Protein AF-A0A9D7NBW9-F1 (afdb_monomer)

Secondary structure (DSSP, 8-state):
-----EEEEEE-TTS-EEEEETTEEEEEPTTS-EEEE-GGGT-S-S-EEEEEE-TTS-EEEEETTEEEEE-TTS-EEEE-GGGT-S-S-EEEEEEEE-TTT--EEEEETTEEEEE-GGG-----PPPPEEEEEEEEEEE-SS-EEEEEPTTTTT-SEEEEE--TT-EEEEEEEES--SSGGG--EEEEEETT-SS-EEEET--EEEEESPPSEEEEEEEEEE-TT--EEEEEEEEEEEEEPPGGGSHHHHHHHHHHHHHHHHHHHHHHHHHHHHHHHHHHHHHHHHHHHHH-----------

Radius of gyration: 41.99 Å; Cα contacts (8 Å, |Δi|>4): 577; chains: 1; bounding box: 79×51×154 Å

Sequence (302 aa):
MSDNVIHGLFEDHKAQLWISTAMGICRFNPDGTFTQIRARDGLSNDYVYGMLEDQKGNFWMSTNKGITRWDMKKKFRLYDLFDGLQSNEFNDGSYYHSLRTGELFFGGINGLTVFHPDSIRDNPLRPNIIISRLLYYAEGKNSSQLVEAKGIGEKKSIALNHQQKTLVQVEFAALSFSKPNKNQYAYKLEGLQKQWIALGSNREVSFAQLPIGRYTLRIKGSNGDQVWNEKGTSLQIIIKPPWWWTNLAKLLYLIGALSALAFLYNYDQRRRKIRADVQRLQELDAFKTRFLPISPMNFVHH

Structure (mmCIF, N/CA/C/O backbone):
data_AF-A0A9D7NBW9-F1
#
_entry.id   AF-A0A9D7NBW9-F1
#
loop_
_atom_site.group_PDB
_atom_site.id
_atom_site.type_symbol
_atom_site.label_atom_id
_atom_site.label_alt_id
_atom_site.label_comp_id
_atom_site.label_asym_id
_atom_site.label_entity_id
_atom_site.label_seq_id
_atom_site.pdbx_PDB_ins_code
_atom_site.Cartn_x
_atom_site.Cartn_y
_atom_site.Cartn_z
_atom_site.occupancy
_atom_site.B_iso_or_equiv
_atom_site.auth_seq_id
_atom_site.auth_comp_id
_atom_site.auth_asym_id
_atom_site.auth_atom_id
_atom_site.pdbx_PDB_model_num
ATOM 1 N N . MET A 1 1 ? 12.871 23.491 -23.851 1.00 48.69 1 MET A N 1
ATOM 2 C CA . MET A 1 1 ? 13.571 22.481 -23.028 1.00 48.69 1 MET A CA 1
ATOM 3 C C . MET A 1 1 ? 14.041 23.169 -21.762 1.00 48.69 1 MET A C 1
ATOM 5 O O . MET A 1 1 ? 14.567 24.265 -21.877 1.00 48.69 1 MET A O 1
ATOM 9 N N . SER A 1 2 ? 13.762 22.616 -20.580 1.00 55.12 2 SER A N 1
ATOM 10 C CA . SER A 1 2 ? 14.179 23.224 -19.301 1.00 55.12 2 SER A CA 1
ATOM 11 C C . SER A 1 2 ? 15.424 22.574 -18.694 1.00 55.12 2 SER A C 1
ATOM 13 O O . SER A 1 2 ? 15.834 22.977 -17.615 1.00 55.12 2 SER A O 1
ATOM 15 N N . ASP A 1 3 ? 15.989 21.567 -19.357 1.00 61.47 3 ASP A N 1
ATOM 16 C CA . ASP A 1 3 ? 17.188 20.852 -18.931 1.00 61.47 3 ASP A CA 1
ATOM 17 C C . ASP A 1 3 ? 18.168 20.789 -20.105 1.00 61.47 3 ASP A C 1
ATOM 19 O O . ASP A 1 3 ? 17.743 20.612 -21.250 1.00 61.47 3 ASP A O 1
ATOM 23 N N . ASN A 1 4 ? 19.451 20.974 -19.808 1.00 69.94 4 ASN A N 1
ATOM 24 C CA . ASN A 1 4 ? 20.532 21.043 -20.789 1.00 69.94 4 ASN A CA 1
ATOM 25 C C . ASN A 1 4 ? 21.344 19.740 -20.847 1.00 69.94 4 ASN A C 1
ATOM 27 O O . ASN A 1 4 ? 22.296 19.660 -21.622 1.00 69.94 4 ASN A O 1
ATOM 31 N N . VAL A 1 5 ? 20.989 18.734 -20.037 1.00 78.06 5 VAL A N 1
ATOM 32 C CA . VAL A 1 5 ? 21.651 17.426 -20.027 1.00 78.06 5 VAL A CA 1
ATOM 33 C C . VAL A 1 5 ? 20.759 16.383 -20.699 1.00 78.06 5 VAL A C 1
ATOM 35 O O . VAL A 1 5 ? 19.625 16.133 -20.287 1.00 78.06 5 VAL A O 1
ATOM 38 N N . ILE A 1 6 ? 21.287 15.784 -21.766 1.00 82.31 6 ILE A N 1
ATOM 39 C CA . ILE A 1 6 ? 20.661 14.683 -22.501 1.00 82.31 6 ILE A CA 1
ATOM 40 C C . ILE A 1 6 ? 21.393 13.401 -22.109 1.00 82.31 6 ILE A C 1
ATOM 42 O O . ILE A 1 6 ? 22.601 13.299 -22.309 1.00 82.31 6 ILE A O 1
ATOM 46 N N . HIS A 1 7 ? 20.658 12.431 -21.569 1.00 82.81 7 HIS A N 1
ATOM 47 C CA . HIS A 1 7 ? 21.202 11.137 -21.134 1.00 82.81 7 HIS A CA 1
ATOM 48 C C . HIS A 1 7 ? 21.119 10.072 -22.229 1.00 82.81 7 HIS A C 1
ATOM 50 O O . HIS A 1 7 ? 21.891 9.115 -22.252 1.00 82.81 7 HIS A O 1
ATOM 56 N N . GLY A 1 8 ? 20.181 10.236 -23.159 1.00 84.31 8 GLY A N 1
ATOM 57 C CA . GLY A 1 8 ? 19.932 9.258 -24.201 1.00 84.31 8 GLY A CA 1
ATOM 58 C C . GLY A 1 8 ? 19.033 9.793 -25.301 1.00 84.31 8 GLY A C 1
ATOM 59 O O . GLY A 1 8 ? 18.195 10.675 -25.095 1.00 84.31 8 GLY A O 1
ATOM 60 N N . LEU A 1 9 ? 19.233 9.228 -26.485 1.00 90.38 9 LEU A N 1
ATOM 61 C CA . LEU A 1 9 ? 18.400 9.417 -27.661 1.00 90.38 9 LEU A CA 1
ATOM 62 C C . LEU A 1 9 ? 17.915 8.042 -28.100 1.00 90.38 9 LEU A C 1
ATOM 64 O O . LEU A 1 9 ? 18.700 7.097 -28.173 1.00 90.38 9 LEU A O 1
ATOM 68 N N . PHE A 1 10 ? 16.625 7.940 -28.375 1.00 91.12 10 PHE A N 1
ATOM 69 C CA . PHE A 1 10 ? 15.985 6.698 -28.766 1.00 91.12 10 PHE A CA 1
ATOM 70 C C . PHE A 1 10 ? 14.976 6.978 -29.879 1.00 91.12 10 PHE A C 1
ATOM 72 O O . PHE A 1 10 ? 14.160 7.888 -29.760 1.00 91.12 10 PHE A O 1
ATOM 79 N N . GLU A 1 11 ? 15.029 6.209 -30.961 1.00 91.19 11 GLU A N 1
ATOM 80 C CA . GLU A 1 11 ? 14.037 6.253 -32.035 1.00 91.19 11 GLU A CA 1
ATOM 81 C C . GLU A 1 11 ? 13.136 5.024 -31.916 1.00 91.19 11 GLU A C 1
ATOM 83 O O . GLU A 1 11 ? 13.629 3.896 -31.856 1.00 91.19 11 GLU A O 1
ATOM 88 N N . ASP A 1 12 ? 11.823 5.244 -31.841 1.00 90.75 12 ASP A N 1
ATOM 89 C CA . ASP A 1 12 ? 10.852 4.150 -31.783 1.00 90.75 12 ASP A CA 1
ATOM 90 C C . ASP A 1 12 ? 10.541 3.568 -33.174 1.00 90.75 12 ASP A C 1
ATOM 92 O O . ASP A 1 12 ? 10.886 4.135 -34.213 1.00 90.75 12 ASP A O 1
ATOM 96 N N . HIS A 1 13 ? 9.830 2.439 -33.225 1.00 89.81 13 HIS A N 1
ATOM 97 C CA . HIS A 1 13 ? 9.425 1.802 -34.487 1.00 89.81 13 HIS A CA 1
ATOM 98 C C . HIS A 1 13 ? 8.513 2.666 -35.381 1.00 89.81 13 HIS A C 1
ATOM 100 O O . HIS A 1 13 ? 8.244 2.292 -36.524 1.00 89.81 13 HIS A O 1
ATOM 106 N N . LYS A 1 14 ? 7.994 3.792 -34.876 1.00 89.12 14 LYS A N 1
ATOM 107 C CA . LYS A 1 14 ? 7.183 4.763 -35.625 1.00 89.12 14 LYS A CA 1
ATOM 108 C C . LYS A 1 14 ? 8.014 5.959 -36.09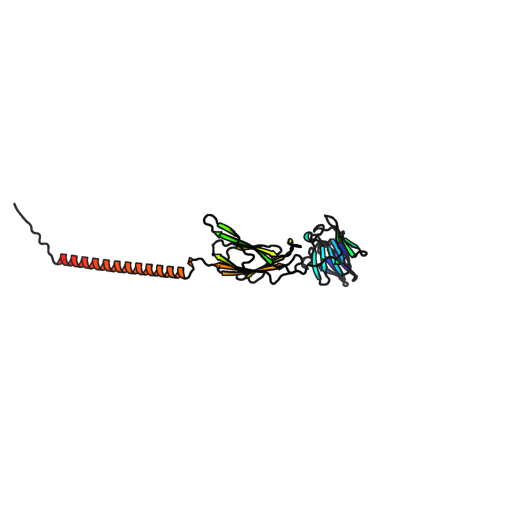5 1.00 89.12 14 LYS A C 1
ATOM 110 O O . LYS A 1 14 ? 7.423 6.954 -36.520 1.00 89.12 14 LYS A O 1
ATOM 115 N N . ALA A 1 15 ? 9.343 5.865 -36.021 1.00 89.94 15 ALA A N 1
ATOM 116 C CA . ALA A 1 15 ? 10.282 6.935 -36.341 1.00 89.94 15 ALA A CA 1
ATOM 117 C C . ALA A 1 15 ? 10.049 8.211 -35.508 1.00 89.94 15 ALA A C 1
ATOM 119 O O . ALA A 1 15 ? 10.272 9.331 -35.973 1.00 89.94 15 ALA A O 1
ATOM 120 N N . GLN A 1 16 ? 9.548 8.067 -34.273 1.00 90.94 16 GLN A N 1
ATOM 121 C CA . GLN A 1 16 ? 9.464 9.177 -33.326 1.00 90.94 16 GLN A CA 1
ATOM 122 C C . GLN A 1 16 ? 10.739 9.223 -32.495 1.00 90.94 16 GLN A C 1
ATOM 124 O O . GLN A 1 16 ? 11.175 8.217 -31.932 1.00 90.94 16 GLN A O 1
ATOM 129 N N . LEU A 1 17 ? 11.309 10.421 -32.380 1.00 92.44 17 LEU A N 1
ATOM 130 C CA . LEU A 1 17 ? 12.496 10.646 -31.572 1.00 92.44 17 LEU A CA 1
ATOM 131 C C . LEU A 1 17 ? 12.107 10.937 -30.119 1.00 92.44 17 LEU A C 1
ATOM 133 O O . LEU A 1 17 ? 11.349 11.865 -29.819 1.00 92.44 17 LEU A O 1
ATOM 137 N N . TRP A 1 18 ? 12.686 10.156 -29.219 1.00 92.81 18 TRP A N 1
ATOM 138 C CA . TRP A 1 18 ? 12.578 10.272 -27.777 1.00 92.81 18 TRP A CA 1
ATOM 139 C C . TRP A 1 18 ? 13.925 10.672 -27.188 1.00 92.81 18 TRP A C 1
ATOM 141 O O . TRP A 1 18 ? 14.980 10.174 -27.579 1.00 92.81 18 TRP A O 1
ATOM 151 N N . ILE A 1 19 ? 13.879 11.588 -26.229 1.00 91.56 19 ILE A N 1
ATOM 152 C CA . ILE A 1 19 ? 15.052 12.154 -25.569 1.00 91.56 19 ILE A CA 1
ATOM 153 C C . ILE A 1 19 ? 14.883 11.941 -24.072 1.00 91.56 19 ILE A C 1
ATOM 155 O O . ILE A 1 19 ? 13.909 12.430 -23.493 1.00 91.56 19 ILE A O 1
ATOM 159 N N . SER A 1 20 ? 15.811 11.227 -23.440 1.00 89.19 20 SER A N 1
ATOM 160 C CA . SER A 1 20 ? 15.851 11.098 -21.983 1.00 89.19 20 SER A CA 1
ATOM 161 C C . SER A 1 20 ? 16.689 12.219 -21.363 1.00 89.19 20 SER A C 1
ATOM 163 O O . SER A 1 20 ? 17.766 12.569 -21.850 1.00 89.19 20 SER A O 1
ATOM 165 N N . THR A 1 21 ? 16.160 12.823 -20.300 1.00 86.12 21 THR A N 1
ATOM 166 C CA . THR A 1 21 ? 16.724 13.993 -19.603 1.00 86.12 21 THR A CA 1
ATOM 167 C C . THR A 1 21 ? 16.711 13.752 -18.088 1.00 86.12 21 THR A C 1
ATOM 169 O O . THR A 1 21 ? 16.072 12.803 -17.626 1.00 86.12 21 THR A O 1
ATOM 172 N N . ALA A 1 22 ? 17.358 14.613 -17.293 1.00 85.12 22 ALA A N 1
ATOM 173 C CA . ALA A 1 22 ? 17.239 14.542 -15.831 1.00 85.12 22 ALA A CA 1
ATOM 174 C C . ALA A 1 22 ? 15.856 15.022 -15.337 1.00 85.12 22 ALA A C 1
ATOM 176 O O . ALA A 1 22 ? 15.507 14.850 -14.168 1.00 85.12 22 ALA A O 1
ATOM 177 N N . MET A 1 23 ? 15.052 15.611 -16.232 1.00 87.62 23 MET A N 1
ATOM 178 C CA . MET A 1 23 ? 13.696 16.109 -15.987 1.00 87.62 23 MET A CA 1
ATOM 179 C C . MET A 1 23 ? 12.618 15.339 -16.773 1.00 87.62 23 MET A C 1
ATOM 181 O O . MET A 1 23 ? 11.631 15.927 -17.223 1.00 87.62 23 MET A O 1
ATOM 185 N N . GLY A 1 24 ? 12.794 14.038 -16.964 1.00 88.81 24 GLY A N 1
ATOM 186 C CA . GLY A 1 24 ? 11.847 13.132 -17.608 1.00 88.81 24 GLY A CA 1
ATOM 187 C C . GLY A 1 24 ? 12.237 12.786 -19.040 1.00 88.81 24 GLY A C 1
ATOM 188 O O . GLY A 1 24 ? 13.400 12.887 -19.435 1.00 88.81 24 GLY A O 1
ATOM 189 N N . ILE A 1 25 ? 11.245 12.400 -19.838 1.00 91.62 25 ILE A N 1
ATOM 190 C CA . ILE A 1 25 ? 11.422 12.133 -21.270 1.00 91.62 25 ILE A CA 1
ATOM 191 C C . ILE A 1 25 ? 10.723 13.201 -22.106 1.00 91.62 25 ILE A C 1
ATOM 193 O O . ILE A 1 25 ? 9.655 13.703 -21.747 1.00 91.62 25 ILE A O 1
ATOM 197 N N . CYS A 1 26 ? 11.321 13.534 -23.240 1.00 91.94 26 CYS A N 1
ATOM 198 C CA . CYS A 1 26 ? 10.767 14.439 -24.231 1.00 91.94 26 CYS A CA 1
ATOM 199 C C . CYS A 1 26 ? 10.564 13.680 -25.538 1.00 91.94 26 CYS A C 1
ATOM 201 O O . CYS A 1 26 ? 11.510 13.114 -26.078 1.00 91.94 26 CYS A O 1
ATOM 203 N N . ARG A 1 27 ? 9.346 13.714 -26.076 1.00 92.00 27 ARG A N 1
ATOM 204 C CA . ARG A 1 27 ? 9.081 13.303 -27.455 1.00 92.00 27 ARG A CA 1
ATOM 205 C C . ARG A 1 27 ? 9.243 14.503 -28.372 1.00 92.00 27 ARG A C 1
ATOM 207 O O . ARG A 1 27 ? 8.610 15.532 -28.123 1.00 92.00 27 ARG A O 1
ATOM 214 N N . PHE A 1 28 ? 10.032 14.368 -29.426 1.00 91.75 28 PHE A N 1
ATOM 215 C CA . PHE A 1 28 ? 10.095 15.350 -30.499 1.00 91.75 28 PHE A CA 1
ATOM 216 C C . PHE A 1 28 ? 8.894 15.183 -31.433 1.00 91.75 28 PHE A C 1
ATOM 218 O O . PHE A 1 28 ? 8.592 14.080 -31.894 1.00 91.75 28 PHE A O 1
ATOM 225 N N . ASN A 1 29 ? 8.178 16.273 -31.681 1.00 89.00 29 ASN A N 1
ATOM 226 C CA . ASN A 1 29 ? 7.024 16.294 -32.566 1.00 89.00 29 ASN A CA 1
ATOM 227 C C . ASN A 1 29 ? 7.434 16.795 -33.964 1.00 89.00 29 ASN A C 1
ATOM 229 O O . ASN A 1 29 ? 8.363 17.596 -34.080 1.00 89.00 29 ASN A O 1
ATOM 233 N N . PRO A 1 30 ? 6.720 16.395 -35.034 1.00 87.62 30 PRO A N 1
ATOM 234 C CA . PRO A 1 30 ? 7.038 16.824 -36.401 1.00 87.62 30 PRO A CA 1
ATOM 235 C C . PRO A 1 30 ? 6.976 18.341 -36.633 1.00 87.62 30 PRO A C 1
ATOM 237 O O . PRO A 1 30 ? 7.587 18.843 -37.569 1.00 87.62 30 PRO A O 1
ATOM 240 N N . ASP A 1 31 ? 6.245 19.073 -35.789 1.00 91.19 31 ASP A N 1
ATOM 241 C CA . ASP A 1 31 ? 6.134 20.537 -35.817 1.00 91.19 31 ASP A CA 1
ATOM 242 C C . ASP A 1 31 ? 7.332 21.255 -35.161 1.00 91.19 31 ASP A C 1
ATOM 244 O O . ASP A 1 31 ? 7.324 22.476 -35.020 1.00 91.19 31 ASP A O 1
ATOM 248 N N . GLY A 1 32 ? 8.358 20.507 -34.743 1.00 88.44 32 GLY A N 1
ATOM 249 C CA . GLY A 1 32 ? 9.541 21.034 -34.067 1.00 88.44 32 GLY A CA 1
ATOM 250 C C . GLY A 1 32 ? 9.359 21.250 -32.562 1.00 88.44 32 GLY A C 1
ATOM 251 O O . GLY A 1 32 ? 10.286 21.718 -31.897 1.00 88.44 32 GLY A O 1
ATOM 252 N N . THR A 1 33 ? 8.190 20.926 -31.999 1.00 91.19 33 THR A N 1
ATOM 253 C CA . THR A 1 33 ? 7.927 21.058 -30.561 1.00 91.19 33 THR A CA 1
ATOM 254 C C . THR A 1 33 ? 8.329 19.804 -29.783 1.00 91.19 33 THR A C 1
ATOM 256 O O . THR A 1 33 ? 8.588 18.741 -30.346 1.00 91.19 33 THR A O 1
ATOM 259 N N . PHE A 1 34 ? 8.358 19.915 -28.453 1.00 90.50 34 PHE A N 1
ATOM 260 C CA . PHE A 1 34 ? 8.621 18.788 -27.561 1.00 90.50 34 PHE A CA 1
ATOM 261 C C . PHE A 1 34 ? 7.446 18.560 -26.616 1.00 90.50 34 PHE A C 1
ATOM 263 O O . PHE A 1 34 ? 6.977 19.489 -25.956 1.00 90.50 34 PHE A O 1
ATOM 270 N N . THR A 1 35 ? 7.011 17.309 -26.492 1.00 90.75 35 THR A N 1
ATOM 271 C CA . THR A 1 35 ? 6.063 16.888 -25.455 1.00 90.75 35 THR A CA 1
ATOM 272 C C . THR A 1 35 ? 6.828 16.227 -24.319 1.00 90.75 35 THR A C 1
ATOM 274 O O . THR A 1 35 ? 7.446 15.184 -24.515 1.00 90.75 35 THR A O 1
ATOM 277 N N . GLN A 1 36 ? 6.782 16.832 -23.133 1.00 90.56 36 GLN A N 1
ATOM 278 C CA . GLN A 1 36 ? 7.499 16.345 -21.958 1.00 90.56 36 GLN A CA 1
ATOM 279 C C . GLN A 1 36 ? 6.603 15.477 -21.072 1.00 90.56 36 GLN A C 1
ATOM 281 O O . GLN A 1 36 ? 5.453 15.832 -20.818 1.00 90.56 36 GLN A O 1
ATOM 286 N N . ILE A 1 37 ? 7.159 14.376 -20.576 1.00 90.44 37 ILE A N 1
ATOM 287 C CA . ILE A 1 37 ? 6.528 13.454 -19.632 1.00 90.44 37 ILE A CA 1
ATOM 288 C C . ILE A 1 37 ? 7.436 13.352 -18.407 1.00 90.44 37 ILE A C 1
ATOM 290 O O . ILE A 1 37 ? 8.617 13.024 -18.528 1.00 90.44 37 ILE A O 1
ATOM 294 N N . ARG A 1 38 ? 6.878 13.646 -17.233 1.00 90.94 38 ARG A N 1
ATOM 295 C CA . ARG A 1 38 ? 7.577 13.687 -15.942 1.00 90.94 38 ARG A CA 1
ATOM 296 C C . ARG A 1 38 ? 6.947 12.737 -14.928 1.00 90.94 38 ARG A C 1
ATOM 298 O O . ARG A 1 38 ? 5.919 12.110 -15.179 1.00 90.94 38 ARG A O 1
ATOM 305 N N . ALA A 1 39 ? 7.513 12.690 -13.728 1.00 88.25 39 ALA A N 1
ATOM 306 C CA . ALA A 1 39 ? 6.999 11.920 -12.606 1.00 88.25 39 ALA A CA 1
ATOM 307 C C . ALA A 1 39 ? 5.555 12.295 -12.240 1.00 88.25 39 ALA A C 1
ATOM 309 O O . ALA A 1 39 ? 4.728 11.430 -11.960 1.00 88.25 39 ALA A O 1
ATOM 310 N N . ARG A 1 40 ? 5.208 13.586 -12.336 1.00 87.81 40 ARG A N 1
ATOM 311 C CA . ARG A 1 40 ? 3.826 14.071 -12.151 1.00 87.81 40 ARG A CA 1
ATOM 312 C C . ARG A 1 40 ? 2.827 13.497 -13.166 1.00 87.81 40 ARG A C 1
ATOM 314 O O . ARG A 1 40 ? 1.636 13.475 -12.882 1.00 87.81 40 ARG A O 1
ATOM 321 N N . ASP A 1 41 ? 3.312 13.043 -14.320 1.00 86.38 41 ASP A N 1
ATOM 322 C CA . ASP A 1 41 ? 2.509 12.488 -15.412 1.00 86.38 41 ASP A CA 1
ATOM 323 C C . ASP A 1 41 ? 2.422 10.948 -15.336 1.00 86.38 41 ASP A C 1
ATOM 325 O O . ASP A 1 41 ? 1.783 10.316 -16.177 1.00 86.38 41 ASP A O 1
ATOM 329 N N . GLY A 1 42 ? 3.033 10.337 -14.311 1.00 81.19 42 GLY A N 1
ATOM 330 C CA . GLY A 1 42 ? 2.956 8.903 -14.014 1.00 81.19 42 GLY A CA 1
ATOM 331 C C . GLY A 1 42 ? 4.281 8.145 -14.113 1.00 81.19 42 GLY A C 1
ATOM 332 O O . GLY A 1 42 ? 4.331 6.977 -13.725 1.00 81.19 42 GLY A O 1
ATOM 333 N N . LEU A 1 43 ? 5.355 8.785 -14.582 1.00 86.06 43 LEU A N 1
ATOM 334 C CA . LEU A 1 43 ? 6.699 8.207 -14.546 1.00 86.06 43 LEU A CA 1
ATOM 335 C C . LEU A 1 43 ? 7.145 7.994 -13.083 1.00 86.06 43 LEU A C 1
ATOM 337 O O . LEU A 1 43 ? 6.766 8.742 -12.185 1.00 86.06 43 LEU A O 1
ATOM 341 N N . SER A 1 44 ? 7.945 6.968 -12.794 1.00 83.25 44 SER A N 1
ATOM 342 C CA . SER A 1 44 ? 8.352 6.697 -11.404 1.00 83.25 44 SER A CA 1
ATOM 343 C C . SER A 1 44 ? 9.386 7.695 -10.862 1.00 83.25 44 SER A C 1
ATOM 345 O O . SER A 1 44 ? 9.468 7.924 -9.649 1.00 83.25 44 SER A O 1
ATOM 347 N N . ASN A 1 45 ? 10.186 8.277 -11.756 1.00 90.25 45 ASN A N 1
ATOM 348 C CA . ASN A 1 45 ? 11.281 9.190 -11.466 1.00 90.25 45 ASN A CA 1
ATOM 349 C C . ASN A 1 45 ? 11.521 10.100 -12.676 1.00 90.25 45 ASN A C 1
ATOM 351 O O . ASN A 1 45 ? 11.399 9.638 -13.804 1.00 90.25 45 ASN A O 1
ATOM 355 N N . ASP A 1 46 ? 11.886 11.360 -12.449 1.00 90.69 46 ASP A N 1
ATOM 356 C CA . ASP A 1 46 ? 12.248 12.278 -13.533 1.00 90.69 46 ASP A CA 1
ATOM 357 C C . ASP A 1 46 ? 13.602 11.925 -14.171 1.00 90.69 46 ASP A C 1
ATOM 359 O O . ASP A 1 46 ? 13.809 12.164 -15.351 1.00 90.69 46 ASP A O 1
ATOM 363 N N . TYR A 1 47 ? 14.517 11.301 -13.436 1.00 91.19 47 TYR A N 1
ATOM 364 C CA . TYR A 1 47 ? 15.826 10.940 -13.963 1.00 91.19 47 TYR A CA 1
ATOM 365 C C . TYR A 1 47 ? 15.760 9.624 -14.747 1.00 91.19 47 TYR A C 1
ATOM 367 O O . TYR A 1 47 ? 15.650 8.547 -14.147 1.00 91.19 47 TYR A O 1
ATOM 375 N N . VAL A 1 48 ? 15.824 9.713 -16.080 1.00 92.19 48 VAL A N 1
ATOM 376 C CA . VAL A 1 48 ? 15.775 8.555 -16.987 1.00 92.19 48 VAL A CA 1
ATOM 377 C C . VAL A 1 48 ? 17.130 8.337 -17.652 1.00 92.19 48 VAL A C 1
ATOM 379 O O . VAL A 1 48 ? 17.558 9.129 -18.487 1.00 92.19 48 VAL A O 1
ATOM 382 N N . TYR A 1 49 ? 17.770 7.221 -17.311 1.00 91.44 49 TYR A N 1
ATOM 383 C CA . TYR A 1 49 ? 19.098 6.839 -17.802 1.00 91.44 49 TYR A CA 1
ATOM 384 C C . TYR A 1 49 ? 19.068 6.273 -19.218 1.00 91.44 49 TYR A C 1
ATOM 386 O O . TYR A 1 49 ? 19.972 6.499 -20.018 1.00 91.44 49 TYR A O 1
ATOM 394 N N . GLY A 1 50 ? 18.026 5.506 -19.523 1.00 90.44 50 GLY A N 1
ATOM 395 C CA . GLY A 1 50 ? 17.909 4.775 -20.771 1.00 90.44 50 GLY A CA 1
ATOM 396 C C . GLY A 1 50 ? 16.474 4.418 -21.080 1.00 90.44 50 GLY A C 1
ATOM 397 O O . GLY A 1 50 ? 15.649 4.296 -20.173 1.00 90.44 50 GLY A O 1
ATOM 398 N N . MET A 1 51 ? 16.191 4.246 -22.366 1.00 93.12 51 MET A N 1
ATOM 399 C CA . MET A 1 51 ? 14.876 3.897 -22.881 1.00 93.12 51 MET A CA 1
ATOM 400 C C . MET A 1 51 ? 15.038 2.863 -23.991 1.00 93.12 51 MET A C 1
ATOM 402 O O . MET A 1 51 ? 15.852 3.036 -24.893 1.00 93.12 51 MET A O 1
ATOM 406 N N . LEU A 1 52 ? 14.270 1.784 -23.897 1.00 94.81 52 LEU A N 1
ATOM 407 C CA . LEU A 1 52 ? 14.200 0.720 -24.891 1.00 94.81 52 LEU A CA 1
ATOM 408 C C . LEU A 1 52 ? 12.739 0.456 -25.239 1.00 94.81 52 LEU A C 1
ATOM 410 O O . LEU A 1 52 ? 11.856 0.612 -24.397 1.00 94.81 52 LEU A O 1
ATOM 414 N N . GLU A 1 53 ? 12.492 0.004 -26.458 1.00 94.94 53 GLU A N 1
ATOM 415 C CA . GLU A 1 53 ? 11.184 -0.473 -26.893 1.00 94.94 53 GLU A CA 1
ATOM 416 C C . GLU A 1 53 ? 11.200 -1.995 -27.044 1.00 94.94 53 GLU A C 1
ATOM 418 O O . GLU A 1 53 ? 12.132 -2.558 -27.622 1.00 94.94 53 GLU A O 1
ATOM 423 N N . ASP A 1 54 ? 10.170 -2.659 -26.517 1.00 93.88 54 ASP A N 1
ATOM 424 C CA . ASP A 1 54 ? 9.952 -4.085 -26.753 1.00 93.88 54 ASP A CA 1
ATOM 425 C C . ASP A 1 54 ? 9.200 -4.353 -28.068 1.00 93.88 54 ASP A C 1
ATOM 427 O O . ASP A 1 54 ? 8.621 -3.465 -28.687 1.00 93.88 54 ASP A O 1
ATOM 431 N N . GLN A 1 55 ? 9.147 -5.619 -28.487 1.00 90.62 55 GLN A N 1
ATOM 432 C CA . GLN A 1 55 ? 8.471 -6.025 -29.728 1.00 90.62 55 GLN A CA 1
ATOM 433 C C . GLN A 1 55 ? 6.954 -5.748 -29.747 1.00 90.62 55 GLN A C 1
ATOM 435 O O . GLN A 1 55 ? 6.322 -5.840 -30.798 1.00 90.62 55 GLN A O 1
ATOM 440 N N . LYS A 1 56 ? 6.348 -5.427 -28.599 1.00 90.38 56 LYS A N 1
ATOM 441 C CA . LYS A 1 56 ? 4.926 -5.082 -28.465 1.00 90.38 56 LYS A CA 1
ATOM 442 C C . LYS A 1 56 ? 4.694 -3.567 -28.450 1.00 90.38 56 LYS A C 1
ATOM 444 O O . LYS A 1 56 ? 3.547 -3.145 -28.288 1.00 90.38 56 LYS A O 1
ATOM 449 N N . GLY A 1 57 ? 5.747 -2.767 -28.614 1.00 90.88 57 GLY A N 1
ATOM 450 C CA . GLY A 1 57 ? 5.694 -1.309 -28.591 1.00 90.88 57 GLY A CA 1
ATOM 451 C C . GLY A 1 57 ? 5.572 -0.712 -27.189 1.00 90.88 57 GLY A C 1
ATOM 452 O O . GLY A 1 57 ? 5.151 0.434 -27.052 1.00 90.88 57 GLY A O 1
ATOM 453 N N . ASN A 1 58 ? 5.864 -1.476 -26.128 1.00 93.81 58 ASN A N 1
ATOM 454 C CA . ASN A 1 58 ? 5.964 -0.893 -24.791 1.00 93.81 58 ASN A CA 1
ATOM 455 C C . ASN A 1 58 ? 7.370 -0.344 -24.575 1.00 93.81 58 ASN A C 1
ATOM 457 O O . ASN A 1 58 ? 8.367 -0.979 -24.927 1.00 93.81 58 ASN A O 1
ATOM 461 N N . PHE A 1 59 ? 7.441 0.795 -23.900 1.00 94.25 59 PHE A N 1
ATOM 462 C CA . PHE A 1 59 ? 8.708 1.404 -23.537 1.00 94.25 59 PHE A CA 1
ATOM 463 C C . PHE A 1 59 ? 9.156 0.951 -22.154 1.00 94.25 59 PHE A C 1
ATOM 465 O O . PHE A 1 59 ? 8.362 0.884 -21.215 1.00 94.25 59 PHE A O 1
ATOM 472 N N . TRP A 1 60 ? 10.445 0.688 -22.017 1.00 95.38 60 TRP A N 1
ATOM 473 C CA . TRP A 1 60 ? 11.106 0.281 -20.789 1.00 95.38 60 TRP A CA 1
ATOM 474 C C . TRP A 1 60 ? 12.197 1.288 -20.469 1.00 95.38 60 TRP A C 1
ATOM 476 O O . TRP A 1 60 ? 13.090 1.515 -21.281 1.00 95.38 60 TRP A O 1
ATOM 486 N N . MET A 1 61 ? 12.108 1.907 -19.297 1.00 94.88 61 MET A N 1
ATOM 487 C CA . MET A 1 61 ? 12.979 3.013 -18.907 1.00 94.88 61 MET A CA 1
ATOM 488 C C . MET A 1 61 ? 13.672 2.719 -17.584 1.00 94.88 61 MET A C 1
ATOM 490 O O . MET A 1 61 ? 12.993 2.437 -16.595 1.00 94.88 61 MET A O 1
ATOM 494 N N . SER A 1 62 ? 14.998 2.815 -17.543 1.00 94.94 62 SER A N 1
ATOM 495 C CA . SER A 1 62 ? 15.778 2.702 -16.306 1.00 94.94 62 SER A CA 1
ATOM 496 C C . SER A 1 62 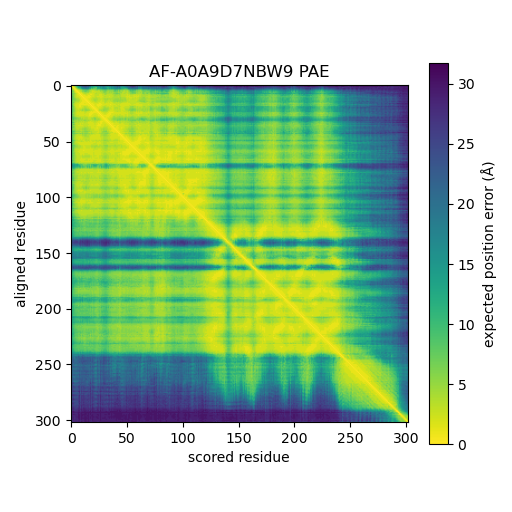? 15.915 4.058 -15.616 1.00 94.94 62 SER A C 1
ATOM 498 O O . SER A 1 62 ? 16.090 5.093 -16.258 1.00 94.94 62 SER A O 1
ATOM 500 N N . THR A 1 63 ? 15.816 4.058 -14.287 1.00 93.94 63 THR A N 1
ATOM 501 C CA . THR A 1 63 ? 15.793 5.272 -13.458 1.00 93.94 63 THR A CA 1
ATOM 502 C C . THR A 1 63 ? 16.509 5.053 -12.123 1.00 93.94 63 THR A C 1
ATOM 504 O O . THR A 1 63 ? 16.940 3.945 -11.824 1.00 93.94 63 THR A O 1
ATOM 507 N N . ASN A 1 64 ? 16.532 6.075 -11.263 1.00 92.62 64 ASN A N 1
ATOM 508 C CA . ASN A 1 64 ? 16.978 5.973 -9.863 1.00 92.62 64 ASN A CA 1
ATOM 509 C C . ASN A 1 64 ? 16.020 5.218 -8.919 1.00 92.62 64 ASN A C 1
ATOM 511 O O . ASN A 1 64 ? 16.277 5.108 -7.722 1.00 92.62 64 ASN A O 1
ATOM 515 N N . LYS A 1 65 ? 14.861 4.761 -9.408 1.00 94.50 65 LYS A N 1
ATOM 516 C CA . LYS A 1 65 ? 13.848 4.046 -8.606 1.00 94.50 65 LYS A CA 1
ATOM 517 C C . LYS A 1 65 ? 13.489 2.672 -9.169 1.00 94.50 65 LYS A C 1
ATOM 519 O O . LYS A 1 65 ? 12.502 2.084 -8.737 1.00 94.50 65 LYS A O 1
ATOM 524 N N . GLY A 1 66 ? 14.270 2.178 -10.120 1.00 95.38 66 GLY A N 1
ATOM 525 C CA . GLY A 1 66 ? 14.038 0.922 -10.811 1.00 95.38 66 GLY A CA 1
ATOM 526 C C . GLY A 1 66 ? 13.727 1.117 -12.292 1.00 95.38 66 GLY A C 1
ATOM 527 O O . GLY A 1 66 ? 14.071 2.141 -12.892 1.00 95.38 66 GLY A O 1
ATOM 528 N N . ILE A 1 67 ? 13.050 0.130 -12.873 1.00 95.75 67 ILE A N 1
ATOM 529 C CA . ILE A 1 67 ? 12.664 0.114 -14.287 1.00 95.75 67 ILE A CA 1
ATOM 530 C C . ILE A 1 67 ? 11.170 0.405 -14.403 1.00 95.75 67 ILE A C 1
ATOM 532 O O . ILE A 1 67 ? 10.351 -0.235 -13.747 1.00 95.75 67 ILE A O 1
ATOM 536 N N . THR A 1 68 ? 10.789 1.342 -15.265 1.00 94.31 68 THR A N 1
ATOM 537 C CA . THR A 1 68 ? 9.384 1.640 -15.559 1.00 94.31 68 THR A CA 1
ATOM 538 C C . THR A 1 68 ? 9.005 1.108 -16.928 1.00 94.31 68 THR A C 1
ATOM 540 O O . THR A 1 68 ? 9.616 1.486 -17.924 1.00 94.31 68 THR A O 1
ATOM 543 N N . ARG A 1 69 ? 7.952 0.288 -16.988 1.00 93.94 69 ARG A N 1
ATOM 544 C CA . ARG A 1 69 ? 7.266 -0.050 -18.238 1.00 93.94 69 ARG A CA 1
ATOM 545 C C . ARG A 1 69 ? 6.160 0.961 -18.502 1.00 93.94 69 ARG A C 1
ATOM 547 O O . ARG A 1 69 ? 5.307 1.169 -17.639 1.00 93.94 69 ARG A O 1
ATOM 554 N N . TRP A 1 70 ? 6.138 1.533 -19.693 1.00 93.31 70 TRP A N 1
ATOM 555 C CA . TRP A 1 70 ? 5.050 2.351 -20.204 1.00 93.31 70 TRP A CA 1
ATOM 556 C C . TRP A 1 70 ? 4.374 1.616 -21.355 1.00 93.31 70 TRP A C 1
ATOM 558 O O . TRP A 1 70 ? 4.984 1.383 -22.397 1.00 93.31 70 TRP A O 1
ATOM 568 N N . ASP A 1 71 ? 3.138 1.176 -21.121 1.00 87.31 71 ASP A N 1
ATOM 569 C CA . ASP A 1 71 ? 2.416 0.345 -22.080 1.00 87.31 71 ASP A CA 1
ATOM 570 C C . ASP A 1 71 ? 1.667 1.154 -23.152 1.00 87.31 71 ASP A C 1
ATOM 572 O O . ASP A 1 71 ? 1.443 2.361 -23.038 1.00 87.31 71 ASP A O 1
ATOM 576 N N . MET A 1 72 ? 1.196 0.451 -24.183 1.00 77.62 72 MET A N 1
ATOM 577 C CA . MET A 1 72 ? 0.399 1.024 -25.278 1.00 77.62 72 MET A CA 1
ATOM 578 C C . MET A 1 72 ? -0.930 1.662 -24.830 1.00 77.62 72 MET A C 1
ATOM 580 O O . MET A 1 72 ? -1.526 2.447 -25.569 1.00 77.62 72 MET A O 1
ATOM 584 N N . LYS A 1 73 ? -1.410 1.359 -23.617 1.00 80.31 73 LYS A N 1
ATOM 585 C CA . LYS A 1 73 ? -2.595 1.982 -22.997 1.00 80.31 73 LYS A CA 1
ATOM 586 C C . LYS A 1 73 ? -2.226 3.196 -22.140 1.00 80.31 73 LYS A C 1
ATOM 588 O O . LYS A 1 73 ? -3.079 3.731 -21.433 1.00 80.31 73 LYS A O 1
ATOM 593 N N . LYS A 1 74 ? -0.974 3.644 -22.230 1.00 77.81 74 LYS A N 1
ATOM 594 C CA . LYS A 1 74 ? -0.372 4.745 -21.481 1.00 77.81 74 LYS A CA 1
ATOM 595 C C . LYS A 1 74 ? -0.350 4.537 -19.967 1.00 77.81 74 LYS A C 1
ATOM 597 O O . LYS A 1 74 ? -0.356 5.510 -19.216 1.00 77.81 74 LYS A O 1
ATOM 602 N N . LYS A 1 75 ? -0.311 3.290 -19.502 1.00 85.88 75 LYS A N 1
ATOM 603 C CA . LYS A 1 75 ? -0.158 2.973 -18.083 1.00 85.88 75 LYS A CA 1
ATOM 604 C C . LYS A 1 75 ? 1.316 2.766 -17.754 1.00 85.88 75 LYS A C 1
ATOM 606 O O . LYS A 1 75 ? 2.007 1.980 -18.402 1.00 85.88 75 LYS A O 1
ATOM 611 N N . PHE A 1 76 ? 1.774 3.446 -16.709 1.00 90.12 76 PHE A N 1
ATOM 612 C CA . PHE A 1 76 ? 3.098 3.236 -16.138 1.00 90.12 76 PHE A CA 1
ATOM 613 C C . PHE A 1 76 ? 3.063 2.120 -15.095 1.00 90.12 76 PHE A C 1
ATOM 615 O O . PHE A 1 76 ? 2.142 2.032 -14.277 1.00 90.12 76 PHE A O 1
ATOM 622 N N . ARG A 1 77 ? 4.086 1.271 -15.112 1.00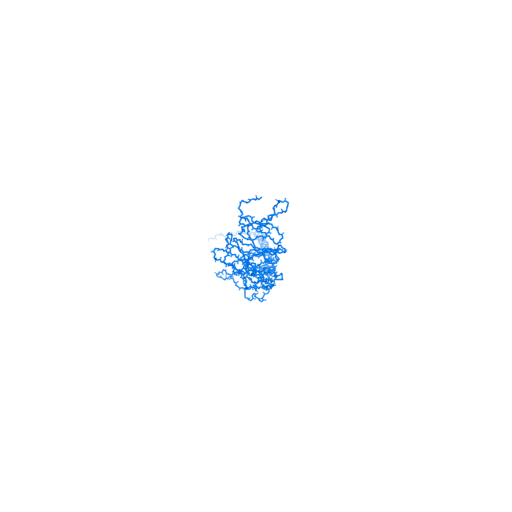 90.00 77 ARG A N 1
ATOM 623 C CA . ARG A 1 77 ? 4.317 0.239 -14.106 1.00 90.00 77 ARG A CA 1
ATOM 624 C C . ARG A 1 77 ? 5.772 0.250 -13.672 1.00 90.00 77 ARG A C 1
ATOM 626 O O . ARG A 1 77 ? 6.657 0.023 -14.488 1.00 90.00 77 ARG A O 1
ATOM 633 N N . LEU A 1 78 ? 5.986 0.473 -12.380 1.00 92.12 78 LEU A N 1
ATOM 634 C CA . LEU A 1 78 ? 7.302 0.438 -11.756 1.00 92.12 78 LEU A CA 1
ATOM 635 C C . LEU A 1 78 ? 7.666 -0.983 -11.326 1.00 92.12 78 LEU A C 1
ATOM 637 O O . LEU A 1 78 ? 6.887 -1.638 -10.629 1.00 92.12 78 LEU A O 1
ATOM 641 N N . TYR A 1 79 ? 8.871 -1.396 -11.695 1.00 93.31 79 TYR A N 1
ATOM 642 C CA . TYR A 1 79 ? 9.572 -2.544 -11.149 1.00 93.31 79 TYR A CA 1
ATOM 643 C C . TYR A 1 79 ? 10.737 -2.046 -10.293 1.00 93.31 79 TYR A C 1
ATOM 645 O O . TYR A 1 79 ? 11.469 -1.160 -10.728 1.00 93.31 79 TYR A O 1
ATOM 653 N N . ASP A 1 80 ? 10.897 -2.584 -9.088 1.00 93.81 80 ASP A N 1
ATOM 654 C CA . ASP A 1 80 ? 11.943 -2.186 -8.135 1.00 93.81 80 ASP A CA 1
ATOM 655 C C . ASP A 1 80 ? 12.735 -3.407 -7.633 1.00 93.81 80 ASP A C 1
ATOM 657 O O . ASP A 1 80 ? 12.541 -4.532 -8.097 1.00 93.81 80 ASP A O 1
ATOM 661 N N . LEU A 1 81 ? 13.629 -3.197 -6.669 1.00 93.69 81 LEU A N 1
ATOM 662 C CA . LEU A 1 81 ? 14.426 -4.241 -6.023 1.00 93.69 81 LEU A CA 1
ATOM 663 C C . LEU A 1 81 ? 13.583 -5.445 -5.562 1.00 93.69 81 LEU A C 1
ATOM 665 O O . LEU A 1 81 ? 14.018 -6.587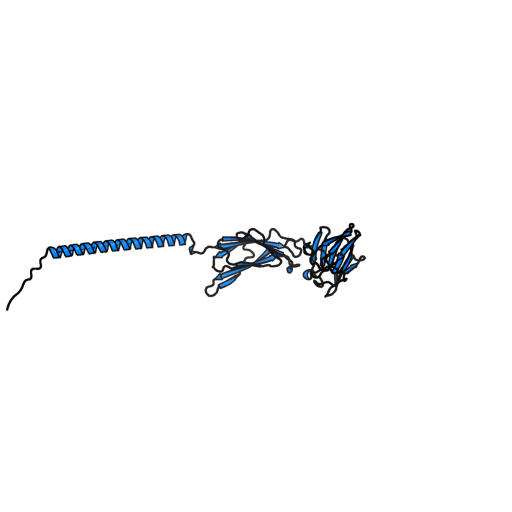 -5.684 1.00 93.69 81 LEU A O 1
ATOM 669 N N . PHE A 1 82 ? 12.356 -5.225 -5.078 1.00 90.31 82 PHE A N 1
ATOM 670 C CA . PHE A 1 82 ? 11.480 -6.302 -4.606 1.00 90.31 82 PHE A CA 1
ATOM 671 C C . PHE A 1 82 ? 10.819 -7.098 -5.742 1.00 90.31 82 PHE A C 1
ATOM 673 O O . PHE A 1 82 ? 10.178 -8.113 -5.471 1.00 90.31 82 PHE A O 1
ATOM 680 N N . ASP A 1 83 ? 10.964 -6.670 -6.999 1.00 91.75 83 ASP A N 1
ATOM 681 C CA . ASP A 1 83 ? 10.620 -7.470 -8.180 1.00 91.75 83 ASP A CA 1
ATOM 682 C C . ASP A 1 83 ? 11.800 -8.294 -8.716 1.00 91.75 83 ASP A C 1
ATOM 684 O O . ASP A 1 83 ? 11.630 -9.009 -9.701 1.00 91.75 83 ASP A O 1
ATOM 688 N N . GLY A 1 84 ? 12.972 -8.221 -8.074 1.00 92.25 84 GLY A N 1
ATOM 689 C CA . GLY A 1 84 ? 14.166 -8.978 -8.461 1.00 92.25 84 GLY A CA 1
ATOM 690 C C . GLY A 1 84 ? 15.171 -8.202 -9.314 1.00 92.25 84 GLY A C 1
ATOM 691 O O . GLY A 1 84 ? 16.023 -8.821 -9.946 1.00 92.25 84 GLY A O 1
ATOM 692 N N . LEU A 1 85 ? 15.087 -6.867 -9.351 1.00 96.31 85 LEU A N 1
ATOM 693 C CA . LEU A 1 85 ? 16.119 -6.034 -9.981 1.00 96.31 85 LEU A CA 1
ATOM 694 C C . LEU A 1 85 ? 17.444 -6.092 -9.203 1.00 96.31 85 LEU A C 1
ATOM 696 O O . LEU A 1 85 ? 17.448 -6.304 -7.994 1.00 96.31 85 LEU A O 1
ATOM 700 N N . GLN A 1 86 ? 18.566 -5.824 -9.882 1.00 96.50 86 GLN A N 1
ATOM 701 C CA . GLN A 1 86 ? 19.903 -5.768 -9.257 1.00 96.50 86 GLN A CA 1
ATOM 702 C C . GLN A 1 86 ? 20.019 -4.714 -8.134 1.00 96.50 86 GLN A C 1
ATOM 704 O O . GLN A 1 86 ? 20.699 -4.926 -7.129 1.00 96.50 86 GLN A O 1
ATOM 709 N N . SER A 1 87 ? 19.341 -3.581 -8.324 1.00 96.50 87 SER A N 1
ATOM 710 C CA . SER A 1 87 ? 19.216 -2.430 -7.428 1.00 96.50 87 SER A CA 1
ATOM 711 C C . SER A 1 87 ? 18.075 -1.546 -7.953 1.00 96.50 87 SER A C 1
ATOM 713 O O . SER A 1 87 ? 17.582 -1.746 -9.067 1.00 96.50 87 SER A O 1
ATOM 715 N N . ASN A 1 88 ? 17.659 -0.553 -7.168 1.00 95.88 88 ASN A N 1
ATOM 716 C CA . ASN A 1 88 ? 16.779 0.513 -7.652 1.00 95.88 88 ASN A CA 1
ATOM 717 C C . ASN A 1 88 ? 17.527 1.534 -8.518 1.00 95.88 88 ASN A C 1
ATOM 719 O O . ASN A 1 88 ? 16.901 2.232 -9.308 1.00 95.88 88 ASN A O 1
ATOM 723 N N . GLU A 1 89 ? 18.842 1.634 -8.361 1.00 95.69 89 GLU A N 1
ATOM 724 C CA . GLU A 1 89 ? 19.669 2.620 -9.049 1.00 95.69 89 GLU A CA 1
ATOM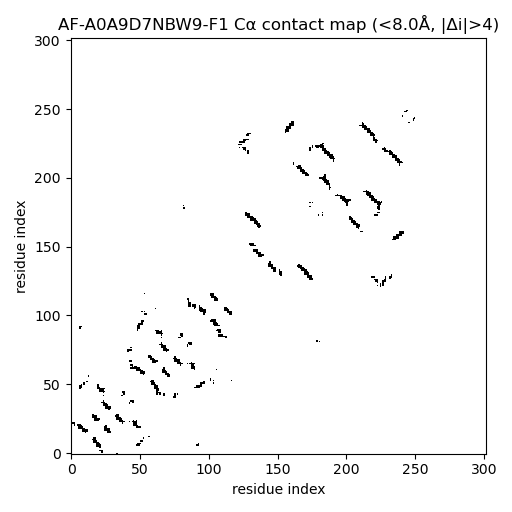 725 C C . GLU A 1 89 ? 20.347 2.004 -10.279 1.00 95.69 89 GLU A C 1
ATOM 727 O O . GLU A 1 89 ? 20.955 0.927 -10.206 1.00 95.69 89 GLU A O 1
ATOM 732 N N . PHE A 1 90 ? 20.205 2.690 -11.412 1.00 95.56 90 PHE A N 1
ATOM 733 C CA . PHE A 1 90 ? 20.736 2.311 -12.721 1.00 95.56 90 PHE A CA 1
ATOM 734 C C . PHE A 1 90 ? 21.727 3.366 -13.220 1.00 95.56 90 PHE A C 1
ATOM 736 O O . PHE A 1 90 ? 21.759 4.472 -12.695 1.00 95.56 90 PHE A O 1
ATOM 743 N N . ASN A 1 91 ? 22.532 3.019 -14.224 1.00 94.38 91 ASN A N 1
ATOM 744 C CA . ASN A 1 91 ? 23.603 3.885 -14.718 1.00 94.38 91 ASN A CA 1
ATOM 745 C C . ASN A 1 91 ? 23.298 4.455 -16.109 1.00 94.38 91 ASN A C 1
ATOM 747 O O . ASN A 1 91 ? 22.657 3.805 -16.942 1.00 94.38 91 ASN A O 1
ATOM 751 N N . ASP A 1 92 ? 23.841 5.644 -16.380 1.00 90.31 92 ASP A N 1
ATOM 752 C CA . ASP A 1 92 ? 23.820 6.284 -17.698 1.00 90.31 92 ASP A CA 1
ATOM 753 C C . ASP A 1 92 ? 24.384 5.364 -18.786 1.00 90.31 92 ASP A C 1
ATOM 755 O O . ASP A 1 92 ? 25.352 4.627 -18.571 1.00 90.31 92 ASP A O 1
ATOM 759 N N . GLY A 1 93 ? 23.747 5.375 -19.961 1.00 88.69 93 GLY A N 1
ATOM 760 C CA . GLY A 1 93 ? 24.186 4.603 -21.132 1.00 88.69 93 GLY A CA 1
ATOM 761 C C . GLY A 1 93 ? 24.140 3.076 -20.974 1.00 88.69 93 GLY A C 1
ATOM 762 O O . GLY A 1 93 ? 24.481 2.353 -21.906 1.00 88.69 93 GLY A O 1
ATOM 763 N N . SER A 1 94 ? 23.722 2.557 -19.816 1.00 94.50 94 SER A N 1
ATOM 764 C CA . SER A 1 94 ? 23.810 1.134 -19.481 1.00 94.50 94 SER A CA 1
ATOM 765 C C . SER A 1 94 ? 22.523 0.393 -19.837 1.00 94.50 94 SER A C 1
ATOM 767 O O . SER A 1 94 ? 21.833 -0.139 -18.968 1.00 94.50 94 SER A O 1
ATOM 769 N N . TYR A 1 95 ? 22.172 0.379 -21.121 1.00 95.06 95 TYR A N 1
ATOM 770 C CA . TYR A 1 95 ? 20.968 -0.278 -21.627 1.00 95.06 95 TYR A CA 1
ATOM 771 C C . TYR A 1 95 ? 21.192 -0.861 -23.023 1.00 95.06 95 TYR A C 1
ATOM 773 O O . TYR A 1 95 ? 21.878 -0.272 -23.854 1.00 95.06 95 TYR A O 1
ATOM 781 N N . TYR A 1 96 ? 20.616 -2.031 -23.291 1.00 95.75 96 TYR A N 1
ATOM 782 C CA . TYR A 1 96 ? 20.722 -2.690 -24.593 1.00 95.75 96 TYR A CA 1
ATOM 783 C C . TYR A 1 96 ? 19.503 -3.576 -24.866 1.00 95.75 96 TYR A C 1
ATOM 785 O O . TYR A 1 96 ? 19.019 -4.266 -23.972 1.00 95.75 96 TYR A O 1
ATOM 793 N N . HIS A 1 97 ? 19.013 -3.573 -26.106 1.00 95.19 97 HIS A N 1
ATOM 794 C CA . HIS A 1 97 ? 17.973 -4.486 -26.579 1.00 95.19 97 HIS A CA 1
ATOM 795 C C . HIS A 1 97 ? 18.587 -5.454 -27.590 1.00 95.19 97 HIS A C 1
ATOM 797 O O . HIS A 1 97 ? 19.028 -5.059 -28.670 1.00 95.19 97 HIS A O 1
ATOM 803 N N . SER A 1 98 ? 18.612 -6.739 -27.243 1.00 95.19 98 SER A N 1
ATOM 804 C CA . SER A 1 98 ? 19.073 -7.788 -28.147 1.00 95.19 98 SER A CA 1
ATOM 805 C C . SER A 1 98 ? 17.989 -8.099 -29.172 1.00 95.19 98 SER A C 1
ATOM 807 O O . SER A 1 98 ? 17.058 -8.847 -28.891 1.00 95.19 98 SER A O 1
ATOM 809 N N . LEU A 1 99 ? 18.130 -7.592 -30.396 1.00 89.12 99 LEU A N 1
ATOM 810 C CA . LEU A 1 99 ? 17.172 -7.871 -31.476 1.00 89.12 99 LEU A CA 1
ATOM 811 C C . LEU A 1 99 ? 17.126 -9.355 -31.880 1.00 89.12 99 LEU A C 1
ATOM 813 O O . LEU A 1 99 ? 16.134 -9.812 -32.438 1.00 89.12 99 LEU A O 1
ATOM 817 N N . ARG A 1 100 ? 18.186 -10.121 -31.587 1.00 92.19 100 ARG A N 1
ATOM 818 C CA . ARG A 1 100 ? 18.242 -11.564 -31.863 1.00 92.19 100 ARG A CA 1
ATOM 819 C C . ARG A 1 100 ? 17.413 -12.377 -30.869 1.00 92.19 100 ARG A C 1
ATOM 821 O O . ARG A 1 100 ? 16.801 -13.360 -31.269 1.00 92.19 100 ARG A O 1
ATOM 828 N N . THR A 1 101 ? 17.456 -12.019 -29.584 1.00 94.12 101 THR A N 1
ATOM 829 C CA . THR A 1 101 ? 16.813 -12.800 -28.509 1.00 94.12 101 THR A CA 1
ATOM 830 C C . THR A 1 101 ? 15.556 -12.147 -27.942 1.00 94.12 101 THR A C 1
ATOM 832 O O . THR A 1 101 ? 14.801 -12.829 -27.265 1.00 94.12 101 THR A O 1
ATOM 835 N N . GLY A 1 102 ? 15.317 -10.859 -28.207 1.00 93.81 102 GLY A N 1
ATOM 836 C CA . GLY A 1 102 ? 14.222 -10.070 -27.628 1.00 93.81 102 GLY A CA 1
ATOM 837 C C . GLY A 1 102 ? 14.456 -9.635 -26.176 1.00 93.81 102 GLY A C 1
ATOM 838 O O . GLY A 1 102 ? 13.576 -9.041 -25.556 1.00 93.81 102 GLY A O 1
ATOM 839 N N . GLU A 1 103 ? 15.626 -9.932 -25.607 1.00 97.12 103 GLU A N 1
ATOM 840 C CA . GLU A 1 103 ? 15.954 -9.605 -24.219 1.00 97.12 103 GLU A CA 1
ATOM 841 C C . GLU A 1 103 ? 16.363 -8.141 -24.059 1.00 97.12 103 GLU A C 1
ATOM 843 O O . GLU A 1 103 ? 17.085 -7.574 -24.889 1.00 97.12 103 GLU A O 1
ATOM 848 N N . LEU A 1 104 ? 15.939 -7.555 -22.941 1.00 97.56 104 LEU A N 1
ATOM 849 C CA . LEU A 1 104 ? 16.345 -6.228 -22.509 1.00 97.56 104 LEU A CA 1
ATOM 850 C C . LEU A 1 104 ? 17.384 -6.340 -21.400 1.00 97.56 104 LEU A C 1
ATOM 852 O O . LEU A 1 104 ? 17.239 -7.126 -20.462 1.00 97.56 104 LEU A O 1
ATOM 856 N N . PHE A 1 105 ? 18.408 -5.506 -21.508 1.00 97.88 105 PHE A N 1
ATOM 857 C CA . PHE A 1 105 ? 19.538 -5.428 -20.601 1.00 97.88 105 PHE A CA 1
ATOM 858 C C . PHE A 1 105 ? 19.566 -4.033 -19.990 1.00 97.88 105 PHE A C 1
ATOM 860 O O . PHE A 1 105 ? 19.523 -3.043 -20.720 1.00 97.88 105 PHE A O 1
ATOM 867 N N . PHE A 1 106 ? 19.676 -3.958 -18.666 1.00 97.75 106 PHE A N 1
ATOM 868 C CA . PHE A 1 106 ? 19.832 -2.706 -17.931 1.00 97.75 106 PHE A CA 1
ATOM 869 C C . PHE A 1 106 ? 20.893 -2.865 -16.839 1.00 97.75 106 PHE A C 1
ATOM 871 O O . PHE A 1 106 ? 20.755 -3.703 -15.945 1.00 97.75 106 PHE A O 1
ATOM 878 N N . GLY A 1 107 ? 21.958 -2.073 -16.920 1.00 97.62 107 GLY A N 1
ATOM 879 C CA . GLY A 1 107 ? 23.066 -2.062 -15.968 1.00 97.62 107 GLY A CA 1
ATOM 880 C C . GLY A 1 107 ? 22.902 -0.984 -14.900 1.00 97.62 107 GLY A C 1
ATOM 881 O O . GLY A 1 107 ? 22.392 0.106 -15.163 1.00 97.62 107 GLY A O 1
ATOM 882 N N . GLY A 1 108 ? 23.348 -1.283 -13.687 1.00 96.44 108 GLY A N 1
ATOM 883 C CA . GLY A 1 108 ? 23.348 -0.333 -12.584 1.00 96.44 108 GLY A CA 1
ATOM 884 C C . GLY A 1 108 ? 24.467 -0.588 -11.590 1.00 96.44 108 GLY A C 1
ATOM 885 O O . GLY A 1 108 ? 25.437 -1.285 -11.884 1.00 96.44 108 GLY A O 1
ATOM 886 N N . ILE A 1 109 ? 24.324 -0.008 -10.402 1.00 96.50 109 ILE A N 1
ATOM 887 C CA . ILE A 1 109 ? 25.393 0.034 -9.394 1.00 96.50 109 ILE A CA 1
ATOM 888 C C . ILE A 1 109 ? 25.767 -1.337 -8.811 1.00 96.50 109 ILE A C 1
ATOM 890 O O . ILE A 1 109 ? 26.845 -1.487 -8.245 1.00 96.50 109 ILE A O 1
ATOM 894 N N . ASN A 1 110 ? 24.892 -2.336 -8.939 1.00 96.94 110 ASN A N 1
ATOM 895 C CA . ASN A 1 110 ? 25.060 -3.675 -8.377 1.00 96.94 110 ASN A CA 1
ATOM 896 C C . ASN A 1 110 ? 24.949 -4.769 -9.459 1.00 96.94 110 ASN A C 1
ATOM 898 O O . ASN A 1 110 ? 24.490 -5.882 -9.203 1.00 96.94 110 ASN A O 1
ATOM 902 N N . GLY A 1 111 ? 25.361 -4.450 -10.691 1.00 95.44 111 GLY A N 1
ATOM 903 C CA . GLY A 1 111 ? 25.457 -5.404 -11.796 1.00 95.44 111 GLY A CA 1
ATOM 904 C C . GLY A 1 111 ? 24.427 -5.177 -12.901 1.00 95.44 111 GLY A C 1
ATOM 905 O O . GLY A 1 111 ? 24.104 -4.043 -13.254 1.00 95.44 111 GLY A O 1
ATOM 906 N N . LEU A 1 112 ? 23.943 -6.271 -13.490 1.00 96.62 112 LEU A N 1
ATOM 907 C CA . LEU A 1 112 ? 23.143 -6.273 -14.716 1.00 96.62 112 LEU A CA 1
ATOM 908 C C . LEU A 1 112 ? 21.807 -6.984 -14.490 1.00 96.62 112 LEU A C 1
ATOM 910 O O . LEU A 1 112 ? 21.775 -8.118 -14.021 1.00 96.62 112 LEU A O 1
ATOM 914 N N . THR A 1 113 ? 20.706 -6.332 -14.857 1.00 97.88 113 THR A N 1
ATOM 915 C CA . THR A 1 113 ? 19.383 -6.963 -14.948 1.00 97.88 113 THR A CA 1
ATOM 916 C C . THR A 1 113 ? 19.104 -7.340 -16.398 1.00 97.88 113 THR A C 1
ATOM 918 O O . THR A 1 113 ? 19.224 -6.495 -17.286 1.00 97.88 113 THR A O 1
ATOM 921 N N . VAL A 1 114 ? 18.698 -8.591 -16.623 1.00 97.38 114 VAL A N 1
ATOM 922 C CA . VAL A 1 114 ? 18.317 -9.115 -17.941 1.00 97.38 114 VAL A CA 1
ATOM 923 C C . VAL A 1 114 ? 16.955 -9.779 -17.836 1.00 97.38 114 VAL A C 1
ATOM 925 O O . VAL A 1 114 ? 16.720 -10.569 -16.922 1.00 97.38 114 VAL A O 1
ATOM 928 N N . PHE A 1 115 ? 16.050 -9.464 -18.757 1.00 97.31 115 PHE A N 1
ATOM 929 C CA . PHE A 1 115 ? 14.762 -10.143 -18.844 1.00 97.31 115 PHE A CA 1
ATOM 930 C C . PHE A 1 115 ? 14.192 -10.086 -20.259 1.00 97.31 115 PHE A C 1
ATOM 932 O O . PHE A 1 115 ? 14.466 -9.170 -21.033 1.00 97.31 115 PHE A O 1
ATOM 939 N N . HIS A 1 116 ? 13.335 -11.054 -20.572 1.00 96.69 116 HIS A N 1
ATOM 940 C CA . HIS A 1 116 ? 12.499 -11.005 -21.762 1.00 96.69 116 HIS A CA 1
ATOM 941 C C . HIS A 1 116 ? 11.170 -10.305 -21.416 1.00 96.69 116 HIS A C 1
ATOM 943 O O . HIS A 1 116 ? 10.481 -10.765 -20.504 1.00 96.69 116 HIS A O 1
ATOM 949 N N . PRO A 1 117 ? 10.750 -9.234 -22.114 1.00 94.75 117 PRO A N 1
ATOM 950 C CA . PRO A 1 117 ? 9.525 -8.487 -21.787 1.00 94.75 117 PRO A CA 1
ATOM 951 C C . PRO A 1 117 ? 8.268 -9.363 -21.694 1.00 94.75 117 PRO A C 1
ATOM 953 O O . PRO A 1 117 ? 7.423 -9.168 -20.820 1.00 94.75 117 PRO A O 1
ATOM 956 N N . ASP A 1 118 ? 8.180 -10.385 -22.549 1.00 91.94 118 ASP A N 1
ATOM 957 C CA . ASP A 1 118 ? 7.049 -11.320 -22.594 1.00 91.94 118 ASP A CA 1
ATOM 958 C C . ASP A 1 118 ? 6.973 -12.313 -21.429 1.00 91.94 118 ASP A C 1
ATOM 960 O O . ASP A 1 118 ? 5.914 -12.905 -21.201 1.00 91.94 118 ASP A O 1
ATOM 964 N N . SER A 1 119 ? 8.064 -12.515 -20.684 1.00 91.69 119 SER A N 1
ATOM 965 C CA . SER A 1 119 ? 8.047 -13.396 -19.512 1.00 91.69 119 SER A CA 1
ATOM 966 C C . SER A 1 119 ? 7.435 -12.714 -18.284 1.00 91.69 119 SER A C 1
ATOM 968 O O . SER A 1 119 ? 7.024 -13.394 -17.340 1.00 91.69 119 SER A O 1
ATOM 970 N N . ILE A 1 120 ? 7.311 -11.383 -18.307 1.00 91.00 120 ILE A N 1
ATOM 971 C CA . ILE A 1 120 ? 6.789 -10.590 -17.198 1.00 91.00 120 ILE A CA 1
ATOM 972 C C . ILE A 1 120 ? 5.263 -10.685 -17.167 1.00 91.00 120 ILE A C 1
ATOM 974 O O . ILE A 1 120 ? 4.557 -10.118 -18.004 1.00 91.00 120 ILE A O 1
ATOM 978 N N . ARG A 1 121 ? 4.744 -11.406 -16.169 1.00 86.50 121 ARG A N 1
ATOM 979 C CA . ARG A 1 121 ? 3.308 -11.641 -15.981 1.00 86.50 121 ARG A CA 1
ATOM 980 C C . ARG A 1 121 ? 2.772 -10.895 -14.771 1.00 86.50 121 ARG A C 1
ATOM 982 O O . ARG A 1 121 ? 3.393 -10.869 -13.710 1.00 86.50 121 ARG A O 1
ATOM 989 N N . ASP A 1 122 ? 1.575 -10.352 -14.940 1.00 85.06 122 ASP A N 1
ATOM 990 C CA . ASP A 1 122 ? 0.829 -9.688 -13.880 1.00 85.06 122 ASP A CA 1
ATOM 991 C C . ASP A 1 122 ? 0.075 -10.740 -13.064 1.00 85.06 122 ASP A C 1
ATOM 993 O O . ASP A 1 122 ? -0.468 -11.690 -13.629 1.00 85.06 122 ASP A O 1
ATOM 997 N N . ASN A 1 123 ? 0.003 -10.573 -11.745 1.00 87.75 123 ASN A N 1
ATOM 998 C CA . ASN A 1 123 ? -0.826 -11.414 -10.891 1.00 87.75 123 ASN A CA 1
ATOM 999 C C . ASN A 1 123 ? -2.274 -10.875 -10.858 1.00 87.75 123 ASN A C 1
ATOM 1001 O O . ASN A 1 123 ? -2.518 -9.851 -10.215 1.00 87.75 123 ASN A O 1
ATOM 1005 N N . PRO A 1 124 ? -3.263 -11.550 -11.483 1.00 89.75 124 PRO A N 1
ATOM 1006 C CA . PRO A 1 124 ? -4.648 -11.077 -11.515 1.00 89.75 124 PRO A CA 1
ATOM 1007 C C . PRO A 1 124 ? -5.429 -11.398 -10.229 1.00 89.75 124 PRO A C 1
ATOM 1009 O O . PRO A 1 124 ? -6.605 -11.043 -10.115 1.00 89.75 124 PRO A O 1
ATOM 1012 N N . LEU A 1 125 ? -4.825 -12.112 -9.272 1.00 91.19 125 LEU A N 1
ATOM 1013 C CA . LEU A 1 125 ? -5.520 -12.602 -8.088 1.00 91.19 125 LEU A CA 1
ATOM 1014 C C . LEU A 1 125 ? -5.794 -11.470 -7.098 1.00 91.19 125 LEU A C 1
ATOM 1016 O O . LEU A 1 125 ? -4.884 -10.786 -6.627 1.00 91.19 125 LEU A O 1
ATOM 1020 N N . ARG A 1 126 ? -7.069 -11.323 -6.735 1.00 94.50 126 ARG A N 1
ATOM 1021 C CA . ARG A 1 126 ? -7.523 -10.401 -5.690 1.00 94.50 126 ARG A CA 1
ATOM 1022 C C . ARG A 1 126 ? -7.285 -11.047 -4.324 1.00 94.50 126 ARG A C 1
ATOM 1024 O O . ARG A 1 126 ? -7.853 -12.112 -4.075 1.00 94.50 126 ARG A O 1
ATOM 1031 N N . PRO A 1 127 ? -6.492 -10.440 -3.428 1.00 95.12 127 PRO A N 1
ATOM 1032 C CA . PRO A 1 127 ? -6.209 -11.056 -2.143 1.00 95.12 127 PRO A CA 1
ATOM 1033 C C . PRO A 1 127 ? -7.417 -10.972 -1.214 1.00 95.12 127 PRO A C 1
ATOM 1035 O O . PRO A 1 127 ? -8.104 -9.950 -1.142 1.00 95.12 127 PRO A O 1
ATOM 1038 N N . ASN A 1 128 ? -7.642 -12.025 -0.435 1.00 94.88 128 ASN A N 1
ATOM 1039 C CA . ASN A 1 128 ? -8.521 -11.938 0.725 1.00 94.88 128 ASN A CA 1
ATOM 1040 C C . ASN A 1 128 ? -7.844 -11.091 1.805 1.00 94.88 128 ASN A C 1
ATOM 1042 O O . ASN A 1 128 ? -6.650 -11.250 2.057 1.00 94.88 128 ASN A O 1
ATOM 1046 N N . ILE A 1 129 ? -8.605 -10.192 2.428 1.00 95.19 129 ILE A N 1
ATOM 1047 C CA . ILE A 1 129 ? -8.114 -9.360 3.528 1.00 95.19 129 ILE A CA 1
ATOM 1048 C C . ILE A 1 129 ? -8.603 -9.964 4.837 1.00 95.19 129 ILE A C 1
ATOM 1050 O O . ILE A 1 129 ? -9.804 -10.181 5.009 1.00 95.19 129 ILE A O 1
ATOM 1054 N N . ILE A 1 130 ? -7.681 -10.216 5.756 1.00 94.88 130 ILE A N 1
ATOM 1055 C CA . ILE A 1 130 ? -7.986 -10.721 7.093 1.00 94.88 130 ILE A CA 1
ATOM 1056 C C . ILE A 1 130 ? -7.564 -9.704 8.144 1.00 94.88 130 ILE A C 1
ATOM 1058 O O . ILE A 1 130 ? -6.592 -8.978 7.953 1.00 94.88 130 ILE A O 1
ATOM 1062 N N . ILE A 1 131 ? -8.292 -9.663 9.254 1.00 95.06 131 ILE A N 1
ATOM 1063 C CA . ILE A 1 131 ? -7.863 -8.943 10.453 1.00 95.06 131 ILE A CA 1
ATOM 1064 C C . ILE A 1 131 ? -7.062 -9.944 11.274 1.00 95.06 131 ILE A C 1
ATOM 1066 O O . ILE A 1 131 ? -7.611 -10.945 11.732 1.00 95.06 131 ILE A O 1
ATOM 1070 N N . SER A 1 132 ? -5.759 -9.709 11.387 1.00 92.81 132 SER A N 1
ATOM 1071 C CA . SER A 1 132 ? -4.834 -10.618 12.064 1.00 92.81 132 SER A CA 1
ATOM 1072 C C . SER A 1 132 ? -4.833 -10.388 13.566 1.00 92.81 132 SER A C 1
ATOM 1074 O O . SER A 1 132 ? -4.761 -11.345 14.332 1.00 92.81 132 SER A O 1
ATOM 1076 N N . ARG A 1 133 ? -4.930 -9.123 13.984 1.00 93.50 133 ARG A N 1
ATOM 1077 C CA . ARG A 1 133 ? -4.830 -8.735 15.386 1.00 93.50 133 ARG A CA 1
ATOM 1078 C C . ARG A 1 133 ? -5.662 -7.496 15.671 1.00 93.50 133 ARG A C 1
ATOM 1080 O O . ARG A 1 133 ? -5.766 -6.585 14.853 1.00 93.50 133 ARG A O 1
ATOM 1087 N N . LEU A 1 134 ? -6.244 -7.467 16.864 1.00 92.75 134 LEU A N 1
ATOM 1088 C CA . LEU A 1 134 ? -6.860 -6.274 17.421 1.00 92.75 134 LEU A CA 1
ATOM 1089 C C . LEU A 1 134 ? -6.365 -6.082 18.844 1.00 92.75 134 LEU A C 1
ATOM 1091 O O . LEU A 1 134 ? -6.553 -6.956 19.690 1.00 92.75 134 LEU A O 1
ATOM 1095 N N . LEU A 1 135 ? -5.775 -4.921 19.093 1.00 91.31 135 LEU A N 1
ATOM 1096 C CA . LEU A 1 135 ? -5.347 -4.472 20.406 1.00 91.31 135 LEU A CA 1
ATOM 1097 C C . LEU A 1 135 ? -6.293 -3.376 20.878 1.00 91.31 135 LEU A C 1
ATOM 1099 O O . LEU A 1 135 ? -6.673 -2.490 20.112 1.00 91.31 135 LEU A O 1
ATOM 1103 N N . TYR A 1 136 ? -6.684 -3.423 22.143 1.00 88.94 136 TYR A N 1
ATOM 1104 C CA . TYR A 1 136 ? -7.427 -2.338 22.761 1.00 88.94 136 TYR A CA 1
ATOM 1105 C C . TYR A 1 136 ? -6.919 -2.063 24.167 1.00 88.94 136 TYR A C 1
ATOM 1107 O O . TYR A 1 136 ? -6.426 -2.952 24.859 1.00 88.94 136 TYR A O 1
ATOM 1115 N N . TYR A 1 137 ? -7.035 -0.814 24.597 1.00 84.50 137 TYR A N 1
ATOM 1116 C CA . TYR A 1 137 ? -6.669 -0.440 25.954 1.00 84.50 137 TYR A CA 1
ATOM 1117 C C . TYR A 1 137 ? -7.707 -0.949 26.954 1.00 84.50 137 TYR A C 1
ATOM 1119 O O . TYR A 1 137 ? -8.903 -0.701 26.787 1.00 84.50 137 TYR A O 1
ATOM 1127 N N . ALA A 1 138 ? -7.247 -1.634 27.999 1.00 73.38 138 ALA A N 1
ATOM 1128 C CA . ALA A 1 138 ? -8.079 -2.037 29.121 1.00 73.38 138 ALA A CA 1
ATOM 1129 C C . ALA A 1 138 ? -7.434 -1.597 30.442 1.00 73.38 138 ALA A C 1
ATOM 1131 O O . ALA A 1 138 ? -6.265 -1.881 30.714 1.00 73.38 138 ALA A O 1
ATOM 1132 N N . GLU A 1 139 ? -8.207 -0.920 31.289 1.00 65.75 139 GLU A N 1
ATOM 1133 C CA . GLU A 1 139 ? -7.811 -0.684 32.681 1.00 65.75 139 GLU A CA 1
ATOM 1134 C C . GLU A 1 139 ? -7.854 -1.985 33.493 1.00 65.75 139 GLU A C 1
ATOM 1136 O O . GLU A 1 139 ? -8.919 -2.558 33.733 1.00 65.75 139 GLU A O 1
ATOM 1141 N N . GLY A 1 140 ? -6.676 -2.447 33.920 1.00 60.78 140 GLY A N 1
ATOM 1142 C CA . GLY A 1 140 ? -6.523 -3.461 34.958 1.00 60.78 140 GLY A CA 1
ATOM 1143 C C . GLY A 1 140 ? -6.441 -2.833 36.352 1.00 60.78 140 GLY A C 1
ATOM 1144 O O . GLY A 1 140 ? -6.226 -1.633 36.494 1.00 60.78 140 GLY A O 1
ATOM 1145 N N . LYS A 1 141 ? -6.566 -3.659 37.403 1.00 55.94 141 LYS A N 1
ATOM 1146 C CA . LYS A 1 141 ? -6.557 -3.202 38.809 1.00 55.94 141 LYS A CA 1
ATOM 1147 C C . LYS A 1 141 ? -5.288 -2.432 39.220 1.00 55.94 141 LYS A C 1
ATOM 1149 O O . LYS A 1 141 ? -5.396 -1.555 40.065 1.00 55.94 141 LYS A O 1
ATOM 1154 N N . ASN A 1 142 ? -4.127 -2.741 38.628 1.00 52.88 142 ASN A N 1
ATOM 1155 C CA . ASN A 1 142 ? -2.824 -2.183 39.040 1.00 52.88 142 ASN A CA 1
ATOM 1156 C C . ASN A 1 142 ? -2.031 -1.503 37.908 1.00 52.88 142 ASN A C 1
ATOM 1158 O O . ASN A 1 142 ? -1.028 -0.851 38.170 1.00 52.88 142 ASN A O 1
ATOM 1162 N N . SER A 1 143 ? -2.435 -1.670 36.649 1.00 58.81 143 SER A N 1
ATOM 1163 C CA . SER A 1 143 ? -1.878 -0.932 35.515 1.00 58.81 143 SER A CA 1
ATOM 1164 C C . SER A 1 143 ? -2.816 -1.052 34.325 1.00 58.81 143 SER A C 1
ATOM 1166 O O . SER A 1 143 ? -3.510 -2.057 34.146 1.00 58.81 143 SER A O 1
ATOM 1168 N N . SER A 1 144 ? -2.849 -0.008 33.519 1.00 66.81 144 SER A N 1
ATOM 1169 C CA . SER A 1 144 ? -3.583 -0.004 32.270 1.00 66.81 144 SER A CA 1
ATOM 1170 C C . SER A 1 144 ? -2.696 -0.584 31.167 1.00 66.81 144 SER A C 1
ATOM 1172 O O . SER A 1 144 ? -1.559 -0.139 31.000 1.00 66.81 144 SER A O 1
ATOM 1174 N N . GLN A 1 145 ? -3.190 -1.581 30.432 1.00 77.31 145 GLN A N 1
ATOM 1175 C CA . GLN A 1 145 ? -2.393 -2.321 29.447 1.00 77.31 145 GLN A CA 1
ATOM 1176 C C . GLN A 1 145 ? -3.152 -2.494 28.127 1.00 77.31 145 GLN A C 1
ATOM 1178 O O . GLN A 1 145 ? -4.385 -2.484 28.088 1.00 77.31 145 GLN A O 1
ATOM 1183 N N . LEU A 1 146 ? -2.399 -2.649 27.035 1.00 80.81 146 LEU A N 1
ATOM 1184 C CA . LEU A 1 146 ? -2.946 -3.072 25.748 1.00 80.81 146 LEU A CA 1
ATOM 1185 C C . LEU A 1 146 ? -3.263 -4.567 25.811 1.00 80.81 146 LEU A C 1
ATOM 1187 O O . LEU A 1 146 ? -2.397 -5.382 26.116 1.00 80.81 146 LEU A O 1
ATOM 1191 N N . VAL A 1 147 ? -4.514 -4.912 25.525 1.00 86.19 147 VAL A N 1
ATOM 1192 C CA . VAL A 1 147 ? -5.026 -6.281 25.542 1.00 86.19 147 VAL A CA 1
ATOM 1193 C C . VAL A 1 147 ? -5.379 -6.702 24.125 1.00 86.19 147 VAL A C 1
ATOM 1195 O O . VAL A 1 147 ? -6.050 -5.976 23.391 1.00 86.19 147 VAL A O 1
ATOM 1198 N N . GLU A 1 148 ? -4.950 -7.901 23.747 1.00 89.00 148 GLU A N 1
ATOM 1199 C CA . GLU A 1 148 ? -5.301 -8.510 22.469 1.00 89.00 148 GLU A CA 1
ATOM 1200 C C . GLU A 1 148 ? -6.674 -9.190 22.535 1.00 89.00 148 GLU A C 1
ATOM 1202 O O . GLU A 1 148 ? -6.970 -9.987 23.432 1.00 89.00 148 GLU A O 1
ATOM 1207 N N . ALA A 1 149 ? -7.537 -8.889 21.565 1.00 86.44 149 ALA A N 1
ATOM 1208 C CA . ALA A 1 149 ? -8.851 -9.502 21.468 1.00 86.44 149 ALA A CA 1
ATOM 1209 C C . ALA A 1 149 ? -8.761 -10.939 20.931 1.00 86.44 149 ALA A C 1
ATOM 1211 O O . ALA A 1 149 ? -8.333 -11.187 19.804 1.00 86.44 149 ALA A O 1
ATOM 1212 N N . LYS A 1 150 ? -9.253 -11.903 21.716 1.00 85.25 150 LYS A N 1
ATOM 1213 C CA . LYS A 1 150 ? -9.264 -13.321 21.330 1.00 85.25 150 LYS A CA 1
ATOM 1214 C C . LYS A 1 150 ? -10.289 -13.619 20.229 1.00 85.25 150 LYS A C 1
ATOM 1216 O O . LYS A 1 150 ? -11.483 -13.321 20.384 1.00 85.25 150 LYS A O 1
ATOM 1221 N N . GLY A 1 151 ? -9.833 -14.304 19.178 1.00 81.69 151 GLY A N 1
ATOM 1222 C CA . GLY A 1 151 ? -10.675 -14.848 18.105 1.00 81.69 151 GLY A CA 1
ATOM 1223 C C . GLY A 1 151 ? -11.138 -13.817 17.073 1.00 81.69 151 GLY A C 1
ATOM 1224 O O . GLY A 1 151 ? -12.218 -13.971 16.508 1.00 81.69 151 GLY A O 1
ATOM 1225 N N . ILE A 1 152 ? -10.368 -12.746 16.842 1.00 85.12 152 ILE A N 1
ATOM 1226 C CA . ILE A 1 152 ? -10.760 -11.680 15.904 1.00 85.12 152 ILE A CA 1
ATOM 1227 C C . ILE A 1 152 ? -10.878 -12.159 14.448 1.00 85.12 152 ILE A C 1
ATOM 1229 O O . ILE A 1 152 ? -11.678 -11.614 13.697 1.00 85.12 152 ILE A O 1
ATOM 1233 N N . GLY A 1 153 ? -10.152 -13.217 14.068 1.00 76.31 153 GLY A N 1
ATOM 1234 C CA . GLY A 1 153 ? -10.261 -13.816 12.734 1.00 76.31 153 GLY A CA 1
ATOM 1235 C C . GLY A 1 153 ? -11.660 -14.366 12.420 1.00 76.31 153 GLY A C 1
ATOM 1236 O O . GLY A 1 153 ? -12.076 -14.357 11.265 1.00 76.31 153 GLY A O 1
ATOM 1237 N N . GLU A 1 154 ? -12.411 -14.787 13.443 1.00 78.50 154 GLU A N 1
ATOM 1238 C CA . GLU A 1 154 ? -13.778 -15.311 13.308 1.00 78.50 154 GLU A CA 1
ATOM 1239 C C . GLU A 1 154 ? -14.840 -14.275 13.703 1.00 78.50 154 GLU A C 1
ATOM 1241 O O . GLU A 1 154 ? -15.922 -14.198 13.110 1.00 78.50 154 GLU A O 1
ATOM 1246 N N . LYS A 1 155 ? -14.545 -13.450 14.714 1.00 80.50 155 LYS A N 1
ATOM 1247 C CA . LYS A 1 155 ? -15.485 -12.460 15.245 1.00 80.50 155 LYS A CA 1
ATOM 1248 C C . LYS A 1 155 ? -15.570 -11.233 14.343 1.00 80.50 155 LYS A C 1
ATOM 1250 O O . LYS A 1 155 ? -14.624 -10.471 14.200 1.00 80.50 155 LYS A O 1
ATOM 1255 N N . LYS A 1 156 ? -16.776 -10.955 13.845 1.00 85.12 156 LYS A N 1
ATOM 1256 C CA . LYS A 1 156 ? -17.077 -9.760 13.032 1.00 85.12 156 LYS A CA 1
ATOM 1257 C C . LYS A 1 156 ? -17.423 -8.511 13.844 1.00 85.12 156 LYS A C 1
ATOM 1259 O O . LYS A 1 156 ? -17.682 -7.456 13.266 1.00 85.12 156 LYS A O 1
ATOM 1264 N N . SER A 1 157 ? -17.458 -8.613 15.169 1.00 90.38 157 SER A N 1
ATOM 1265 C CA . SER A 1 157 ? -17.803 -7.498 16.046 1.00 90.38 157 SER A CA 1
ATOM 1266 C C . SER A 1 157 ? -17.073 -7.571 17.377 1.00 90.38 157 SER A C 1
ATOM 1268 O O . SER A 1 157 ? -16.947 -8.652 17.956 1.00 90.38 157 SER A O 1
ATOM 1270 N N . ILE A 1 158 ? -16.704 -6.411 17.906 1.00 89.88 158 ILE A N 1
ATOM 1271 C CA . ILE A 1 158 ? -16.190 -6.241 19.258 1.00 89.88 158 ILE A CA 1
ATOM 1272 C C . ILE A 1 158 ? -16.961 -5.130 19.966 1.00 89.88 158 ILE A C 1
ATOM 1274 O O . ILE A 1 158 ? -17.276 -4.094 19.379 1.00 89.88 158 ILE A O 1
ATOM 1278 N N . ALA A 1 159 ? -17.280 -5.357 21.238 1.00 89.44 159 ALA A N 1
ATOM 1279 C CA . ALA A 1 159 ? -17.905 -4.355 22.081 1.00 89.44 159 ALA A CA 1
ATOM 1280 C C . ALA A 1 159 ? -16.966 -4.003 23.234 1.00 89.44 159 ALA A C 1
ATOM 1282 O O . ALA A 1 159 ? -16.589 -4.872 24.019 1.00 89.44 159 ALA A O 1
ATOM 1283 N N . LEU A 1 160 ? -16.605 -2.730 23.317 1.00 87.38 160 LEU A N 1
ATOM 1284 C CA . LEU A 1 160 ? -15.663 -2.167 24.272 1.00 87.38 160 LEU A CA 1
ATOM 1285 C C . LEU A 1 160 ? -16.418 -1.236 25.220 1.00 87.38 160 LEU A C 1
ATOM 1287 O O . LEU A 1 160 ? -17.362 -0.559 24.812 1.00 87.38 160 LEU A O 1
ATOM 1291 N N . ASN A 1 161 ? -16.028 -1.201 26.489 1.00 82.75 161 ASN A N 1
ATOM 1292 C CA . ASN A 1 161 ? -16.580 -0.229 27.431 1.00 82.75 161 ASN A CA 1
ATOM 1293 C C . ASN A 1 161 ? -15.914 1.129 27.200 1.00 82.75 161 ASN A C 1
ATOM 1295 O O . ASN A 1 161 ? -14.703 1.188 27.007 1.00 82.75 161 ASN A O 1
ATOM 1299 N N . HIS A 1 162 ? -16.689 2.212 27.240 1.00 71.00 162 HIS A N 1
ATOM 1300 C CA . HIS A 1 162 ? -16.136 3.556 27.128 1.00 71.00 162 HIS A CA 1
ATOM 1301 C C . HIS A 1 162 ? -15.215 3.861 28.316 1.00 71.00 162 HIS A C 1
ATOM 1303 O O . HIS A 1 162 ? -15.674 3.982 29.454 1.00 71.00 162 HIS A O 1
ATOM 1309 N N . GLN A 1 163 ? -13.922 4.012 28.034 1.00 68.94 163 GLN A N 1
ATOM 1310 C CA . GLN A 1 163 ? -12.902 4.465 28.980 1.00 68.94 163 GLN A CA 1
ATOM 1311 C C . GLN A 1 163 ? -12.238 5.745 28.458 1.00 68.94 163 GLN A C 1
ATOM 1313 O O . GLN A 1 163 ? -12.129 5.948 27.246 1.00 68.94 163 GLN A O 1
ATOM 1318 N N . GLN A 1 164 ? -11.755 6.595 29.371 1.00 57.59 164 GLN A N 1
ATOM 1319 C CA . GLN A 1 164 ? -11.161 7.906 29.051 1.00 57.59 164 GLN A CA 1
ATOM 1320 C C . GLN A 1 164 ? -9.935 7.821 28.113 1.00 57.59 164 GLN A C 1
ATOM 1322 O O . GLN A 1 164 ? -9.584 8.806 27.470 1.00 57.59 164 GLN A O 1
ATOM 1327 N N . LYS A 1 165 ? -9.303 6.643 27.996 1.00 66.75 165 LYS A N 1
ATOM 1328 C CA . LYS A 1 165 ? -8.136 6.369 27.137 1.00 66.75 165 LYS A CA 1
ATOM 1329 C C . LYS A 1 165 ? -8.362 5.184 26.189 1.00 66.75 165 LYS A C 1
ATOM 1331 O O . LYS A 1 165 ? -7.489 4.340 26.026 1.00 66.75 165 LYS A O 1
ATOM 1336 N N . THR A 1 166 ? -9.542 5.083 25.578 1.00 72.00 166 THR A N 1
ATOM 1337 C CA . THR A 1 166 ? -9.823 3.988 24.631 1.00 72.00 166 THR A CA 1
ATOM 1338 C C . THR A 1 166 ? -8.943 4.134 23.382 1.00 72.00 166 THR A C 1
ATOM 1340 O O . THR A 1 166 ? -9.229 4.960 22.520 1.00 72.00 166 THR A O 1
ATOM 1343 N N . LEU A 1 167 ? -7.868 3.351 23.291 1.00 85.81 167 LEU A N 1
ATOM 1344 C CA . LEU A 1 167 ? -7.085 3.146 22.070 1.00 85.81 167 LEU A CA 1
ATOM 1345 C C . LEU A 1 167 ? -7.503 1.810 21.460 1.00 85.81 167 LEU A C 1
ATOM 1347 O O . LEU A 1 167 ? -7.545 0.811 22.175 1.00 85.81 167 LEU A O 1
ATOM 1351 N N . VAL A 1 168 ? -7.815 1.797 20.165 1.00 91.12 168 VAL A N 1
ATOM 1352 C CA . VAL A 1 168 ? -8.098 0.581 19.389 1.00 91.12 168 VAL A CA 1
ATOM 1353 C C . VAL A 1 168 ? -7.130 0.529 18.220 1.00 91.12 168 VAL A C 1
ATOM 1355 O O . VAL A 1 168 ? -7.174 1.402 17.357 1.00 91.12 168 VAL A O 1
ATOM 1358 N N . GLN A 1 169 ? -6.282 -0.491 18.181 1.00 94.06 169 GLN A N 1
ATOM 1359 C CA . GLN A 1 169 ? -5.362 -0.747 17.079 1.00 94.06 169 GLN A CA 1
ATOM 1360 C C . GLN A 1 169 ? -5.794 -2.018 16.360 1.00 94.06 169 GLN A C 1
ATOM 1362 O O . GLN A 1 169 ? -6.101 -3.030 16.992 1.00 94.06 169 GLN A O 1
ATOM 1367 N N . VAL A 1 170 ? -5.852 -1.960 15.037 1.00 95.50 170 VAL A N 1
ATOM 1368 C CA . VAL A 1 170 ? -6.270 -3.077 14.197 1.00 95.50 170 VAL A CA 1
ATOM 1369 C C . VAL A 1 170 ? -5.184 -3.331 13.171 1.00 95.50 170 VAL A C 1
ATOM 1371 O O . VAL A 1 170 ? -4.912 -2.473 12.332 1.00 95.50 170 VAL A O 1
ATOM 1374 N N . GLU A 1 171 ? -4.606 -4.525 13.227 1.00 95.88 171 GLU A N 1
ATOM 1375 C CA . GLU A 1 171 ? -3.704 -5.037 12.206 1.00 95.88 171 GLU A CA 1
ATOM 1376 C C . GLU A 1 171 ? -4.469 -5.956 11.252 1.00 95.88 171 GLU A C 1
ATOM 1378 O O . GLU A 1 171 ? -5.347 -6.738 11.642 1.00 95.88 171 GLU A O 1
ATOM 1383 N N . PHE A 1 172 ? -4.117 -5.883 9.979 1.00 95.12 172 PHE A N 1
ATOM 1384 C CA . PHE A 1 172 ? -4.721 -6.679 8.922 1.00 95.12 172 PHE A CA 1
ATOM 1385 C C . PHE A 1 172 ? -3.670 -7.116 7.909 1.00 95.12 172 PHE A C 1
ATOM 1387 O O . PHE A 1 172 ? -2.559 -6.602 7.864 1.00 95.12 172 PHE A O 1
ATOM 1394 N N . ALA A 1 173 ? -4.015 -8.090 7.075 1.00 95.00 173 ALA A N 1
ATOM 1395 C CA . ALA A 1 173 ? -3.129 -8.583 6.035 1.00 95.00 173 ALA A CA 1
ATOM 1396 C C . ALA A 1 173 ? -3.914 -8.959 4.781 1.00 95.00 173 ALA A C 1
ATOM 1398 O O . ALA A 1 173 ? -4.978 -9.577 4.852 1.00 95.00 173 ALA A O 1
ATOM 1399 N N . ALA A 1 174 ? -3.361 -8.610 3.622 1.00 95.69 174 ALA A N 1
ATOM 1400 C CA . ALA A 1 174 ? -3.749 -9.189 2.349 1.00 95.69 174 ALA A CA 1
ATOM 1401 C C . ALA A 1 174 ? -3.056 -10.547 2.192 1.00 95.69 174 ALA A C 1
ATOM 1403 O O . ALA A 1 174 ? -1.831 -10.631 2.277 1.00 95.69 174 ALA A O 1
ATOM 1404 N N . LEU A 1 175 ? -3.825 -11.602 1.915 1.00 93.19 175 LEU A N 1
ATOM 1405 C CA . LEU A 1 175 ? -3.323 -12.954 1.644 1.00 93.19 175 LEU A CA 1
ATOM 1406 C C . LEU A 1 175 ? -2.729 -13.052 0.226 1.00 93.19 175 LEU A C 1
ATOM 1408 O O . LEU A 1 175 ? -3.193 -13.808 -0.622 1.00 93.19 175 LEU A O 1
ATOM 1412 N N . SER A 1 176 ? -1.718 -12.223 -0.033 1.00 92.75 176 SER A N 1
ATOM 1413 C CA . SER A 1 176 ? -0.888 -12.194 -1.235 1.00 92.75 176 SER A CA 1
ATOM 1414 C C . SER A 1 176 ? 0.571 -12.125 -0.793 1.00 92.75 176 SER A C 1
ATOM 1416 O O . SER A 1 176 ? 1.068 -11.062 -0.413 1.00 92.75 176 SER A O 1
ATOM 1418 N N . PHE A 1 177 ? 1.240 -13.278 -0.827 1.00 88.62 177 PHE A N 1
ATOM 1419 C CA . PHE A 1 177 ? 2.577 -13.472 -0.256 1.00 88.62 177 PHE A CA 1
ATOM 1420 C C . PHE A 1 177 ? 3.717 -13.306 -1.260 1.00 88.62 177 PHE A C 1
ATOM 1422 O O . PHE A 1 177 ? 4.870 -13.266 -0.855 1.00 88.62 177 PHE A O 1
ATOM 1429 N N . SER A 1 178 ? 3.422 -13.194 -2.558 1.00 87.50 178 SER A N 1
ATOM 1430 C CA . SER A 1 178 ? 4.462 -13.090 -3.590 1.00 87.50 178 SER A CA 1
ATOM 1431 C C . SER A 1 178 ? 5.269 -11.793 -3.481 1.00 87.50 178 SER A C 1
ATOM 1433 O O . SER A 1 178 ? 6.467 -11.801 -3.725 1.00 87.50 178 SER A O 1
ATOM 1435 N N . LYS A 1 179 ? 4.614 -10.678 -3.122 1.00 89.25 179 LYS A N 1
ATOM 1436 C CA . LYS A 1 179 ? 5.225 -9.342 -2.976 1.00 89.25 179 LYS A CA 1
ATOM 1437 C C . LYS A 1 179 ? 4.570 -8.570 -1.817 1.00 89.25 179 LYS A C 1
ATOM 1439 O O . LYS A 1 179 ? 3.866 -7.585 -2.053 1.00 89.25 179 LYS A O 1
ATOM 1444 N N . PRO A 1 180 ? 4.743 -9.013 -0.559 1.00 89.81 180 PRO A N 1
ATOM 1445 C CA . PRO A 1 180 ? 3.964 -8.510 0.573 1.00 89.81 180 PRO A CA 1
ATOM 1446 C C . PRO A 1 180 ? 4.201 -7.018 0.843 1.00 89.81 180 PRO A C 1
ATOM 1448 O O . PRO A 1 180 ? 3.260 -6.307 1.185 1.00 89.81 180 PRO A O 1
ATOM 1451 N N . ASN A 1 181 ? 5.422 -6.528 0.603 1.00 88.94 181 ASN A N 1
ATOM 1452 C CA . ASN A 1 181 ? 5.802 -5.122 0.791 1.00 88.94 181 ASN A CA 1
ATOM 1453 C C . ASN A 1 181 ? 5.108 -4.165 -0.192 1.00 88.94 181 ASN A C 1
ATOM 1455 O O . ASN A 1 181 ? 5.064 -2.961 0.051 1.00 88.94 181 ASN A O 1
ATOM 1459 N N . LYS A 1 182 ? 4.567 -4.695 -1.297 1.00 91.25 182 LYS A N 1
ATOM 1460 C CA . LYS A 1 182 ? 3.878 -3.916 -2.332 1.00 91.25 182 LYS A CA 1
ATOM 1461 C C . LYS A 1 182 ? 2.362 -3.950 -2.223 1.00 91.25 182 LYS A C 1
ATOM 1463 O O . LYS A 1 182 ? 1.705 -3.170 -2.912 1.00 91.25 182 LYS A O 1
ATOM 1468 N N . ASN A 1 183 ? 1.807 -4.821 -1.380 1.00 94.38 183 ASN A N 1
ATOM 1469 C CA . ASN A 1 183 ? 0.372 -4.835 -1.121 1.00 94.38 183 ASN A CA 1
ATOM 1470 C C . ASN A 1 183 ? -0.054 -3.441 -0.640 1.00 94.38 183 ASN A C 1
ATOM 1472 O O . ASN A 1 183 ? 0.596 -2.864 0.231 1.00 94.38 183 ASN A O 1
ATOM 1476 N N . GLN A 1 184 ? -1.122 -2.898 -1.221 1.00 95.75 184 GLN A N 1
ATOM 1477 C CA . GLN A 1 184 ? -1.656 -1.596 -0.826 1.00 95.75 184 GLN A CA 1
ATOM 1478 C C . GLN A 1 184 ? -2.931 -1.783 -0.017 1.00 95.75 184 GLN A C 1
ATOM 1480 O O . GLN A 1 184 ? -3.702 -2.708 -0.273 1.00 95.75 184 GLN A O 1
ATOM 1485 N N . TYR A 1 185 ? -3.184 -0.878 0.920 1.00 97.44 185 TYR A N 1
ATOM 1486 C CA . TYR A 1 185 ? -4.354 -0.914 1.784 1.00 97.44 185 TYR A CA 1
ATOM 1487 C C . TYR A 1 185 ? -5.069 0.430 1.812 1.00 97.44 185 TYR A C 1
ATOM 1489 O O . TYR A 1 185 ? -4.481 1.501 1.640 1.00 97.44 185 TYR A O 1
ATOM 1497 N N . ALA A 1 186 ? -6.370 0.367 2.056 1.00 97.75 186 ALA A N 1
ATOM 1498 C CA . ALA A 1 186 ? -7.181 1.525 2.372 1.00 97.75 186 ALA A CA 1
ATOM 1499 C C . ALA A 1 186 ? -8.222 1.140 3.415 1.00 97.75 186 ALA A C 1
ATOM 1501 O O . ALA A 1 186 ? -8.741 0.018 3.406 1.00 97.75 186 ALA A O 1
ATOM 1502 N N . TYR A 1 187 ? -8.562 2.084 4.285 1.00 97.50 187 TYR A N 1
ATOM 1503 C CA . TYR A 1 187 ? -9.576 1.872 5.308 1.00 97.50 187 TYR A CA 1
ATOM 1504 C C . TYR A 1 187 ? -10.636 2.969 5.303 1.00 97.50 187 TYR A C 1
ATOM 1506 O O . TYR A 1 187 ? -10.440 4.072 4.787 1.00 97.50 187 TYR A O 1
ATOM 1514 N N . LYS A 1 188 ? -11.782 2.648 5.892 1.00 97.12 188 LYS A N 1
ATOM 1515 C CA . LYS A 1 188 ? -12.876 3.577 6.142 1.00 97.12 188 LYS A CA 1
ATOM 1516 C C . LYS A 1 188 ? -13.550 3.207 7.457 1.00 97.12 188 LYS A C 1
ATOM 1518 O O . LYS A 1 188 ? -13.978 2.068 7.621 1.00 97.12 188 LYS A O 1
ATOM 1523 N N . LEU A 1 189 ? -13.668 4.167 8.372 1.00 96.75 189 LEU A N 1
ATOM 1524 C CA . LEU A 1 189 ? -14.395 3.994 9.631 1.00 96.75 189 LEU A CA 1
ATOM 1525 C C . LEU A 1 189 ? -15.781 4.646 9.542 1.00 96.75 189 LEU A C 1
ATOM 1527 O O . LEU A 1 189 ? -15.951 5.841 9.798 1.00 96.75 189 LEU A O 1
ATOM 1531 N N . GLU A 1 190 ? -16.783 3.854 9.168 1.00 96.31 190 GLU A N 1
ATOM 1532 C CA . GLU A 1 190 ? -18.176 4.306 9.127 1.00 96.31 190 GLU A CA 1
ATOM 1533 C C . GLU A 1 190 ? -18.650 4.660 10.538 1.00 96.31 190 GLU A C 1
ATOM 1535 O O . GLU A 1 190 ? -18.426 3.897 11.475 1.00 96.31 190 GLU A O 1
ATOM 1540 N N . GLY A 1 191 ? -19.291 5.820 10.682 1.00 92.25 191 GLY A N 1
ATOM 1541 C CA . GLY A 1 191 ? -19.654 6.416 11.974 1.00 92.25 191 GLY A CA 1
ATOM 1542 C C . GLY A 1 191 ? -18.740 7.573 12.394 1.00 92.25 191 GLY A C 1
ATOM 1543 O O . GLY A 1 191 ? -19.169 8.404 13.186 1.00 92.25 191 GLY A O 1
ATOM 1544 N N . LEU A 1 192 ? -17.531 7.677 11.823 1.00 91.00 192 LEU A N 1
ATOM 1545 C CA . LEU A 1 192 ? -16.632 8.825 12.015 1.00 91.00 192 LEU A CA 1
ATOM 1546 C C . LEU A 1 192 ? -16.349 9.555 10.695 1.00 91.00 192 LEU A C 1
ATOM 1548 O O . LEU A 1 192 ? -16.432 10.777 10.627 1.00 91.00 192 LEU A O 1
ATOM 1552 N N . GLN A 1 193 ? -16.073 8.805 9.626 1.00 92.50 193 GLN A N 1
ATOM 1553 C CA . GLN A 1 193 ? -15.723 9.356 8.317 1.00 92.50 193 GLN A CA 1
ATOM 1554 C C . GLN A 1 193 ? -16.441 8.632 7.172 1.00 92.50 193 GLN A C 1
ATOM 1556 O O . GLN A 1 193 ? -16.757 7.442 7.246 1.00 92.50 193 GLN A O 1
ATOM 1561 N N . LYS A 1 194 ? -16.679 9.354 6.069 1.00 88.75 194 LYS A N 1
ATOM 1562 C CA . LYS A 1 194 ? -17.348 8.806 4.873 1.00 88.75 194 LYS A CA 1
ATOM 1563 C C . LYS A 1 194 ? -16.385 8.385 3.758 1.00 88.75 194 LYS A C 1
ATOM 1565 O O . LYS A 1 194 ? -16.763 7.537 2.947 1.00 88.75 194 LYS A O 1
ATOM 1570 N N . GLN A 1 195 ? -15.178 8.943 3.710 1.00 95.44 195 GLN A N 1
ATOM 1571 C CA . GLN A 1 195 ? -14.202 8.688 2.647 1.00 95.44 195 GLN A CA 1
ATOM 1572 C C . GLN A 1 195 ? -13.210 7.576 3.020 1.00 95.44 195 GLN A C 1
ATOM 1574 O O . GLN A 1 195 ? -12.982 7.294 4.201 1.00 95.44 195 GLN A O 1
ATOM 1579 N N . TRP A 1 196 ? -12.653 6.933 1.992 1.00 96.75 196 TRP A N 1
ATOM 1580 C CA . TRP A 1 196 ? -11.551 5.984 2.131 1.00 96.75 196 TRP A CA 1
ATOM 1581 C C . TRP A 1 196 ? -10.241 6.738 2.339 1.00 96.75 196 TRP A C 1
ATOM 1583 O O . TRP A 1 196 ? -9.965 7.694 1.621 1.00 96.75 196 TRP A O 1
ATOM 1593 N N . ILE A 1 197 ? -9.430 6.277 3.285 1.00 97.00 197 ILE A N 1
ATOM 1594 C CA . ILE A 1 197 ? -8.077 6.779 3.519 1.00 97.00 197 ILE A CA 1
ATOM 1595 C C . ILE A 1 197 ? -7.094 5.723 3.023 1.00 97.00 197 ILE A C 1
ATOM 1597 O O . ILE A 1 197 ? -7.170 4.560 3.428 1.00 97.00 197 ILE A O 1
ATOM 1601 N N . ALA A 1 198 ? -6.195 6.128 2.128 1.00 96.94 198 ALA A N 1
ATOM 1602 C CA . ALA A 1 198 ? -5.117 5.282 1.636 1.00 96.94 198 ALA A CA 1
ATOM 1603 C C . ALA A 1 198 ? -4.030 5.134 2.710 1.00 96.94 198 ALA A C 1
ATOM 1605 O O . ALA A 1 198 ? -3.624 6.116 3.325 1.00 96.94 198 ALA A O 1
ATOM 1606 N N . LEU A 1 199 ? -3.562 3.905 2.921 1.00 95.81 199 LEU A N 1
ATOM 1607 C CA . LEU A 1 199 ? -2.524 3.568 3.901 1.00 95.81 199 LEU A CA 1
ATOM 1608 C C . LEU A 1 199 ? -1.184 3.215 3.254 1.00 95.81 199 LEU A C 1
ATOM 1610 O O . LEU A 1 199 ? -0.203 2.959 3.952 1.00 95.81 199 LEU A O 1
ATOM 1614 N N . GLY A 1 200 ? -1.138 3.164 1.924 1.00 94.00 200 GLY A N 1
ATOM 1615 C CA . GLY A 1 200 ? 0.005 2.606 1.220 1.00 94.00 200 GLY A CA 1
ATOM 1616 C C . GLY A 1 200 ? 0.188 1.136 1.604 1.00 94.00 200 GLY A C 1
ATOM 1617 O O . GLY A 1 200 ? -0.782 0.380 1.658 1.00 94.00 200 GLY A O 1
ATOM 1618 N N . SER A 1 201 ? 1.414 0.756 1.954 1.00 93.38 201 SER A N 1
ATOM 1619 C CA . SER A 1 201 ? 1.758 -0.576 2.464 1.00 93.38 201 SER A CA 1
ATOM 1620 C C . SER A 1 201 ? 1.559 -0.750 3.975 1.00 93.38 201 SER A C 1
ATOM 1622 O O . SER A 1 201 ? 1.825 -1.834 4.502 1.00 93.38 201 SER A O 1
ATOM 1624 N N . ASN A 1 202 ? 1.083 0.279 4.691 1.00 95.44 202 ASN A N 1
ATOM 1625 C CA . ASN A 1 202 ? 0.846 0.168 6.125 1.00 95.44 202 ASN A CA 1
ATOM 1626 C C . ASN A 1 202 ? -0.342 -0.765 6.410 1.00 95.44 202 ASN A C 1
ATOM 1628 O O . ASN A 1 202 ? -1.425 -0.635 5.836 1.00 95.44 202 ASN A O 1
ATOM 1632 N N . ARG A 1 203 ? -0.110 -1.712 7.318 1.00 95.06 203 ARG A N 1
ATOM 1633 C CA . ARG A 1 203 ? -1.017 -2.812 7.654 1.00 95.06 203 ARG A CA 1
ATOM 1634 C C . ARG A 1 203 ? -1.733 -2.634 8.994 1.00 95.06 203 ARG A C 1
ATOM 1636 O O . ARG A 1 203 ? -2.364 -3.567 9.484 1.00 95.06 203 ARG A O 1
ATOM 1643 N N . GLU A 1 204 ? -1.589 -1.460 9.596 1.00 96.25 204 GLU A N 1
ATOM 1644 C CA . GLU A 1 204 ? -2.144 -1.129 10.900 1.00 96.25 204 GLU A CA 1
ATOM 1645 C C . GLU A 1 204 ? -2.899 0.201 10.846 1.00 96.25 204 GLU A C 1
ATOM 1647 O O . GLU A 1 204 ? -2.465 1.162 10.205 1.00 96.25 204 GLU A O 1
ATOM 1652 N N . VAL A 1 205 ? -4.026 0.262 11.556 1.00 96.44 205 VAL A N 1
ATOM 1653 C CA . VAL A 1 205 ? -4.726 1.511 11.868 1.00 96.44 205 VAL A CA 1
ATOM 1654 C C . VAL A 1 205 ? -4.978 1.618 13.362 1.00 96.44 205 VAL A C 1
ATOM 1656 O O . VAL A 1 205 ? -5.354 0.641 14.008 1.00 96.44 205 VAL A O 1
ATOM 1659 N N . SER A 1 206 ? -4.809 2.823 13.899 1.00 94.44 206 SER A N 1
ATOM 1660 C CA . SER A 1 206 ? -4.991 3.120 15.317 1.00 94.44 206 SER A CA 1
ATOM 1661 C C . SER A 1 206 ? -6.007 4.245 15.502 1.00 94.44 206 SER A C 1
ATOM 1663 O O . SER A 1 206 ? -5.898 5.299 14.879 1.00 94.44 206 SER A O 1
ATOM 1665 N N . PHE A 1 207 ? -6.984 4.027 16.378 1.00 92.56 207 PHE A N 1
ATOM 1666 C CA . PHE A 1 207 ? -8.023 4.992 16.728 1.00 92.56 207 PHE A CA 1
ATOM 1667 C C . PHE A 1 207 ? -7.934 5.336 18.210 1.00 92.56 207 PHE A C 1
ATOM 1669 O O . PHE A 1 207 ? -8.140 4.473 19.066 1.00 92.56 207 PHE A O 1
ATOM 1676 N N . ALA A 1 208 ? -7.653 6.600 18.512 1.00 88.94 208 ALA A N 1
ATOM 1677 C CA . ALA A 1 208 ? -7.637 7.109 19.875 1.00 88.94 208 ALA A CA 1
ATOM 1678 C C . ALA A 1 208 ? -8.979 7.765 20.220 1.00 88.94 208 ALA A C 1
ATOM 1680 O O . ALA A 1 208 ? -9.544 8.495 19.409 1.00 88.94 208 ALA A O 1
ATOM 1681 N N . GLN A 1 209 ? -9.456 7.521 21.441 1.00 85.62 209 GLN A N 1
ATOM 1682 C CA . GLN A 1 209 ? -10.595 8.208 22.057 1.00 85.62 209 GLN A CA 1
ATOM 1683 C C . GLN A 1 209 ? -11.872 8.169 21.206 1.00 85.62 209 GLN A C 1
ATOM 1685 O O . GLN A 1 209 ? -12.558 9.177 21.043 1.00 85.62 209 GLN A O 1
ATOM 1690 N N . LEU A 1 210 ? -12.209 6.992 20.667 1.00 88.38 210 LEU A N 1
ATOM 1691 C CA . LEU A 1 210 ? -13.466 6.817 19.940 1.00 88.38 210 LEU A CA 1
ATOM 1692 C C . LEU A 1 210 ? -14.664 7.167 20.844 1.00 88.38 210 LEU A C 1
ATOM 1694 O O . LEU A 1 210 ? -14.791 6.580 21.925 1.00 88.38 210 LEU A O 1
ATOM 1698 N N . PRO A 1 211 ? -15.555 8.079 20.410 1.00 88.50 211 PRO A N 1
ATOM 1699 C CA . PRO A 1 211 ? -16.766 8.395 21.153 1.00 88.50 211 PRO A CA 1
ATOM 1700 C C . PRO A 1 211 ? -17.681 7.180 21.337 1.00 88.50 211 PRO A C 1
ATOM 1702 O O . PRO A 1 211 ? -17.565 6.155 20.664 1.00 88.50 211 PRO A O 1
ATOM 1705 N N . ILE A 1 212 ? -18.642 7.312 22.248 1.00 89.69 212 ILE A N 1
ATOM 1706 C CA . ILE A 1 212 ? -19.703 6.317 22.429 1.00 89.69 212 ILE A CA 1
ATOM 1707 C C . ILE A 1 212 ? -20.484 6.196 21.119 1.00 89.69 212 ILE A C 1
ATOM 1709 O O . ILE A 1 212 ? -20.999 7.185 20.600 1.00 89.69 212 ILE A O 1
ATOM 1713 N N . GLY A 1 213 ? -20.603 4.979 20.596 1.00 91.12 213 GLY A N 1
ATOM 1714 C CA . GLY A 1 213 ? -21.226 4.775 19.298 1.00 91.12 213 GLY A CA 1
ATOM 1715 C C . GLY A 1 213 ? -20.993 3.393 18.711 1.00 91.12 213 GLY A C 1
ATOM 1716 O O . GLY A 1 213 ? -20.356 2.521 19.306 1.00 91.12 213 GLY A O 1
ATOM 1717 N N . ARG A 1 214 ? -21.548 3.194 17.516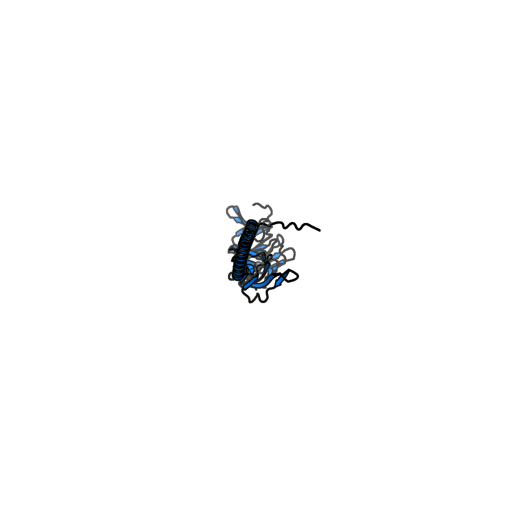 1.00 94.88 214 ARG A N 1
ATOM 1718 C CA . ARG A 1 214 ? -21.328 2.005 16.693 1.00 94.88 214 ARG A CA 1
ATOM 1719 C C . ARG A 1 214 ? -20.575 2.423 15.445 1.00 94.88 214 ARG A C 1
ATOM 1721 O O . ARG A 1 214 ? -21.041 3.292 14.713 1.00 94.88 214 ARG A O 1
ATOM 1728 N N . TYR A 1 215 ? -19.457 1.762 15.200 1.00 95.12 215 TYR A N 1
ATOM 1729 C CA . TYR A 1 215 ? -18.599 2.008 14.057 1.00 95.12 215 TYR A CA 1
ATOM 1730 C C . TYR A 1 215 ? -18.441 0.735 13.237 1.00 95.12 215 TYR A C 1
ATOM 1732 O O . TYR A 1 215 ? -18.437 -0.368 13.787 1.00 95.12 215 TYR A O 1
ATOM 1740 N N . THR A 1 216 ? -18.284 0.882 11.924 1.00 96.62 216 THR A N 1
ATOM 1741 C CA . THR A 1 216 ? -17.890 -0.229 11.047 1.00 96.62 216 THR A CA 1
ATOM 1742 C C . THR A 1 216 ? -16.575 0.123 10.378 1.00 96.62 216 THR A C 1
ATOM 1744 O O . THR A 1 216 ? -16.520 0.985 9.502 1.00 96.62 216 THR A O 1
ATOM 1747 N N . LEU A 1 217 ? -15.506 -0.542 10.808 1.00 96.62 217 LEU A N 1
ATOM 1748 C CA . LEU A 1 217 ? -14.208 -0.462 10.163 1.00 96.62 217 LEU A CA 1
ATOM 1749 C C . LEU A 1 217 ? -14.240 -1.342 8.919 1.00 96.62 217 LEU A C 1
ATOM 1751 O O . LEU A 1 217 ? -14.359 -2.559 9.029 1.00 96.62 217 LEU A O 1
ATOM 1755 N N . ARG A 1 218 ? -14.134 -0.735 7.742 1.00 97.12 218 ARG A N 1
ATOM 1756 C CA . ARG A 1 218 ? -13.963 -1.425 6.464 1.00 97.12 218 ARG A CA 1
ATOM 1757 C C . ARG A 1 218 ? -12.521 -1.293 6.017 1.00 97.12 218 ARG A C 1
ATOM 1759 O O . ARG A 1 218 ? -11.969 -0.195 6.051 1.00 97.12 218 ARG A O 1
ATOM 1766 N N . ILE A 1 219 ? -11.936 -2.394 5.571 1.00 97.19 219 ILE A N 1
ATOM 1767 C CA . ILE A 1 219 ? -10.570 -2.442 5.054 1.00 97.19 219 ILE A CA 1
ATOM 1768 C C . ILE A 1 219 ? -10.614 -3.146 3.707 1.00 97.19 219 ILE A C 1
ATOM 1770 O O . ILE A 1 219 ? -11.180 -4.232 3.588 1.00 97.19 219 ILE A O 1
ATOM 1774 N N . LYS A 1 220 ? -9.994 -2.544 2.701 1.00 97.06 220 LYS A N 1
ATOM 1775 C CA . LYS A 1 220 ? -9.728 -3.180 1.413 1.00 97.06 220 LYS A CA 1
ATOM 1776 C C . LYS A 1 220 ? -8.233 -3.165 1.137 1.00 97.06 220 LYS A C 1
ATOM 1778 O O . LYS A 1 220 ? -7.502 -2.354 1.703 1.00 97.06 220 LYS A O 1
ATOM 1783 N N . GLY A 1 221 ? -7.789 -4.046 0.254 1.00 97.06 221 GLY A N 1
ATOM 1784 C CA . GLY A 1 221 ? -6.390 -4.090 -0.138 1.00 97.06 221 GLY A CA 1
ATOM 1785 C C . GLY A 1 221 ? -6.177 -4.703 -1.509 1.00 97.06 221 GLY A C 1
ATOM 1786 O O . GLY A 1 221 ? -7.093 -5.287 -2.094 1.00 97.06 221 GLY A O 1
ATOM 1787 N N . SER A 1 222 ? -4.964 -4.548 -2.015 1.00 95.94 222 SER A N 1
ATOM 1788 C CA . SER A 1 222 ? -4.507 -5.093 -3.285 1.00 95.94 222 SER A CA 1
ATOM 1789 C C . SER A 1 222 ? -3.320 -6.027 -3.099 1.00 95.94 222 SER A C 1
ATOM 1791 O O . SER A 1 222 ? -2.672 -6.049 -2.051 1.00 95.94 222 SER A O 1
ATOM 1793 N N . ASN A 1 223 ? -3.051 -6.828 -4.128 1.00 94.19 223 ASN A N 1
ATOM 1794 C CA . ASN A 1 223 ? -1.784 -7.540 -4.231 1.00 94.19 223 ASN A CA 1
ATOM 1795 C C . ASN A 1 223 ? -0.654 -6.575 -4.650 1.00 94.19 223 ASN A C 1
ATOM 1797 O O . ASN A 1 223 ? -0.897 -5.407 -4.965 1.00 94.19 223 ASN A O 1
ATOM 1801 N N . GLY A 1 224 ? 0.583 -7.072 -4.708 1.00 90.25 224 GLY A N 1
ATOM 1802 C CA . GLY A 1 224 ? 1.741 -6.267 -5.111 1.00 90.25 224 GLY A CA 1
ATOM 1803 C C . GLY A 1 224 ? 1.695 -5.708 -6.540 1.00 90.25 224 GLY A C 1
ATOM 1804 O O . GLY A 1 224 ? 2.439 -4.784 -6.849 1.00 90.25 224 GLY A O 1
ATOM 1805 N N . ASP A 1 225 ? 0.790 -6.212 -7.380 1.00 89.56 225 ASP A N 1
ATOM 1806 C CA . ASP A 1 225 ? 0.559 -5.748 -8.752 1.00 89.56 225 ASP A CA 1
ATOM 1807 C C . ASP A 1 225 ? -0.657 -4.796 -8.849 1.00 89.56 225 ASP A C 1
ATOM 1809 O O . ASP A 1 225 ? -1.153 -4.494 -9.935 1.00 89.56 225 ASP A O 1
ATOM 1813 N N . GLN A 1 226 ? -1.126 -4.289 -7.702 1.00 89.81 226 GLN A N 1
ATOM 1814 C CA . GLN A 1 226 ? -2.216 -3.318 -7.562 1.00 89.81 226 GLN A CA 1
ATOM 1815 C C . GLN A 1 226 ? -3.597 -3.818 -8.015 1.00 89.81 226 GLN A C 1
ATOM 1817 O O . GLN A 1 226 ? -4.480 -3.024 -8.344 1.00 89.81 226 GLN A O 1
ATOM 1822 N N . VAL A 1 227 ? -3.833 -5.129 -7.977 1.00 93.25 227 VAL A N 1
ATOM 1823 C CA . VAL A 1 227 ? -5.166 -5.696 -8.206 1.00 93.25 227 VAL A CA 1
ATOM 1824 C C . VAL A 1 227 ? -5.963 -5.671 -6.901 1.00 93.25 227 VAL A C 1
ATOM 1826 O O . VAL A 1 227 ? -5.686 -6.426 -5.968 1.00 93.25 227 VAL A O 1
ATOM 1829 N N . TRP A 1 228 ? -6.951 -4.775 -6.827 1.00 96.00 228 TRP A N 1
ATOM 1830 C CA . TRP A 1 228 ? -7.718 -4.493 -5.610 1.00 96.00 228 TRP A CA 1
ATOM 1831 C C . TRP A 1 228 ? -8.868 -5.475 -5.362 1.00 96.00 228 TRP A C 1
ATOM 1833 O O . TRP A 1 228 ? -9.671 -5.792 -6.245 1.00 96.00 228 TRP A O 1
ATOM 1843 N N . ASN A 1 229 ? -9.008 -5.890 -4.104 1.00 96.88 229 ASN A N 1
ATOM 1844 C CA . ASN A 1 229 ? -10.219 -6.500 -3.579 1.00 96.88 229 ASN A CA 1
ATOM 1845 C C . ASN A 1 229 ? -11.133 -5.422 -2.975 1.00 96.88 229 ASN A C 1
ATOM 1847 O O . ASN A 1 229 ? -11.058 -5.123 -1.786 1.00 96.88 229 ASN A O 1
ATOM 1851 N N . GLU A 1 230 ? -12.025 -4.871 -3.798 1.00 95.00 230 GLU A N 1
ATOM 1852 C CA . GLU A 1 230 ? -12.979 -3.823 -3.398 1.00 95.00 230 GLU A CA 1
ATOM 1853 C C . GLU A 1 230 ? -14.019 -4.276 -2.362 1.00 95.00 230 GLU A C 1
ATOM 1855 O O . GLU A 1 230 ? -14.556 -3.452 -1.624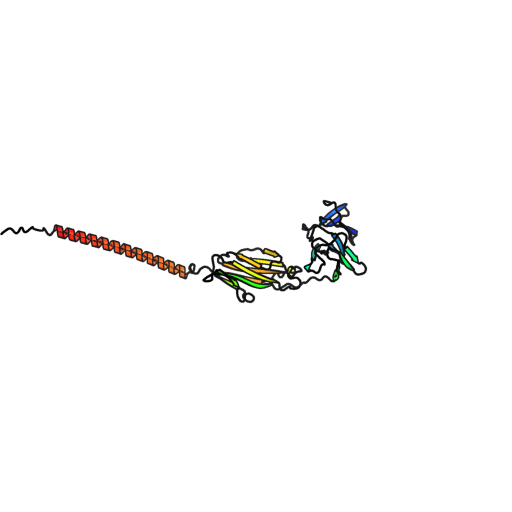 1.00 95.00 230 GLU A O 1
ATOM 1860 N N . LYS A 1 231 ? -14.292 -5.584 -2.267 1.00 94.94 231 LYS A N 1
ATOM 1861 C CA . LYS A 1 231 ? -15.205 -6.129 -1.252 1.00 94.94 231 LYS A CA 1
ATOM 1862 C C . LYS A 1 231 ? -14.601 -6.007 0.149 1.00 94.94 231 LYS A C 1
ATOM 1864 O O . LYS A 1 231 ? -15.316 -5.673 1.092 1.00 94.94 231 LYS A O 1
ATOM 1869 N N . GLY A 1 232 ? -13.295 -6.262 0.258 1.00 93.62 232 GLY A N 1
ATOM 1870 C CA . GLY A 1 232 ? -12.534 -6.133 1.495 1.00 93.62 232 GLY A CA 1
ATOM 1871 C C . GLY A 1 232 ? -13.053 -7.000 2.648 1.00 93.62 232 GLY A C 1
ATOM 1872 O O . GLY A 1 232 ? -13.684 -8.040 2.446 1.00 93.62 232 GLY A O 1
ATOM 1873 N N . THR A 1 233 ? -12.775 -6.549 3.868 1.00 95.25 233 THR A N 1
ATOM 1874 C CA . THR A 1 233 ? -13.280 -7.105 5.127 1.00 95.25 233 THR A CA 1
ATOM 1875 C C . THR A 1 233 ? -13.833 -5.992 6.012 1.00 95.25 233 THR A C 1
ATOM 1877 O O . THR A 1 233 ? -13.553 -4.808 5.797 1.00 95.25 233 THR A O 1
ATOM 1880 N N . SER A 1 234 ? -14.649 -6.356 6.997 1.00 95.25 234 SER A N 1
ATOM 1881 C CA . SER A 1 234 ? -15.267 -5.392 7.902 1.00 95.25 234 SER A CA 1
ATOM 1882 C C . SER A 1 234 ? -15.337 -5.896 9.334 1.00 95.25 234 SER A C 1
ATOM 1884 O O . SER A 1 234 ? -15.678 -7.058 9.558 1.00 95.25 234 SER A O 1
ATOM 1886 N N . LEU A 1 235 ? -15.132 -4.989 10.282 1.00 95.25 235 LEU A N 1
ATOM 1887 C CA . LEU A 1 235 ? -15.256 -5.223 11.713 1.00 95.25 235 LEU A CA 1
ATOM 1888 C C . LEU A 1 235 ? -16.167 -4.170 12.342 1.00 95.25 235 LEU A C 1
ATOM 1890 O O . LEU A 1 235 ? -15.943 -2.970 12.187 1.00 95.25 235 LEU A O 1
ATOM 1894 N N . GLN A 1 236 ? -17.171 -4.614 13.094 1.00 95.56 236 GLN A N 1
ATOM 1895 C CA . GLN A 1 236 ? -17.981 -3.714 13.908 1.00 95.56 236 GLN A CA 1
ATOM 1896 C C . GLN A 1 236 ? -17.286 -3.422 15.240 1.00 95.56 236 GLN A C 1
ATOM 1898 O O . GLN A 1 236 ? -16.933 -4.341 15.977 1.00 95.56 236 GLN A O 1
ATOM 1903 N N . ILE A 1 237 ? -17.135 -2.144 15.570 1.00 93.44 237 ILE A N 1
ATOM 1904 C CA . ILE A 1 237 ? -16.561 -1.667 16.829 1.00 93.44 237 ILE A CA 1
ATOM 1905 C C . ILE A 1 237 ? -17.659 -0.903 17.565 1.00 93.44 237 ILE A C 1
ATOM 1907 O O . ILE A 1 237 ? -18.168 0.103 17.073 1.00 93.44 237 ILE A O 1
ATOM 1911 N N . ILE A 1 238 ? -18.061 -1.393 18.734 1.00 92.88 238 ILE A N 1
ATOM 1912 C CA . ILE A 1 238 ? -19.140 -0.805 19.531 1.00 92.88 238 ILE A CA 1
ATOM 1913 C C . ILE A 1 238 ? -18.541 -0.259 20.821 1.00 92.88 238 ILE A C 1
ATOM 1915 O O . ILE A 1 238 ? -18.091 -1.035 21.659 1.00 92.88 238 ILE A O 1
ATOM 1919 N N . ILE A 1 239 ? -18.576 1.057 21.005 1.00 91.44 239 ILE A N 1
ATOM 1920 C CA . ILE A 1 239 ? -18.156 1.709 22.246 1.00 91.44 239 ILE A CA 1
ATOM 1921 C C . ILE A 1 239 ? -19.397 1.902 23.121 1.00 91.44 239 ILE A C 1
ATOM 1923 O O . ILE A 1 239 ? -20.270 2.715 22.813 1.00 91.44 239 ILE A O 1
ATOM 1927 N N . LYS A 1 240 ? -19.513 1.104 24.188 1.00 88.88 240 LYS A N 1
ATOM 1928 C CA . LYS A 1 240 ? -20.652 1.117 25.116 1.00 88.88 240 LYS A CA 1
ATOM 1929 C C . LYS A 1 240 ? -20.576 2.319 26.057 1.00 88.88 240 LYS A C 1
ATOM 1931 O O . LYS A 1 240 ? -19.492 2.593 26.567 1.00 88.88 240 LYS A O 1
ATOM 1936 N N . PRO A 1 241 ? -21.703 2.981 26.369 1.00 85.88 241 PRO A N 1
ATOM 1937 C CA . PRO A 1 241 ? -21.719 4.039 27.369 1.00 85.88 241 PRO A CA 1
ATOM 1938 C C . PRO A 1 241 ? -21.333 3.509 28.761 1.00 85.88 241 PRO A C 1
ATOM 1940 O O . PRO A 1 241 ? -21.511 2.316 29.035 1.00 85.88 241 PRO A O 1
ATOM 1943 N N . PRO A 1 242 ? -20.858 4.383 29.664 1.00 81.62 242 PRO A N 1
ATOM 1944 C CA . PRO A 1 242 ? -20.644 4.023 31.057 1.00 81.62 242 PRO A CA 1
ATOM 1945 C C . PRO A 1 242 ? -21.924 3.544 31.750 1.00 81.62 242 PRO A C 1
ATOM 1947 O O . PRO A 1 242 ? -23.036 3.958 31.415 1.00 81.62 242 PRO A O 1
ATOM 1950 N N . TRP A 1 243 ? -21.776 2.705 32.774 1.00 79.62 243 TRP A N 1
ATOM 1951 C CA . TRP A 1 243 ? -22.914 2.098 33.472 1.00 79.62 243 TRP A CA 1
ATOM 1952 C C . TRP A 1 243 ? -23.800 3.122 34.210 1.00 79.62 243 TRP A C 1
ATOM 1954 O O . TRP A 1 243 ? -25.011 2.921 34.304 1.00 79.62 243 TRP A O 1
ATOM 1964 N N . TRP A 1 244 ? -23.250 4.257 34.659 1.00 78.81 244 TRP A N 1
ATOM 1965 C CA . TRP A 1 244 ? -24.010 5.344 35.300 1.00 78.81 244 TRP A CA 1
ATOM 1966 C C . TRP A 1 244 ? -24.897 6.142 34.328 1.00 78.81 244 TRP A C 1
ATOM 1968 O O . TRP A 1 244 ? -25.705 6.964 34.751 1.00 78.81 244 TRP A O 1
ATOM 1978 N N . TRP A 1 245 ? -24.785 5.898 33.019 1.00 74.69 245 TRP A N 1
ATOM 1979 C CA . TRP A 1 245 ? -25.681 6.455 31.998 1.00 74.69 245 TRP A CA 1
ATOM 1980 C C . TRP A 1 245 ? -26.842 5.526 31.627 1.00 74.69 245 TRP A C 1
ATOM 1982 O O . TRP A 1 245 ? -27.664 5.872 30.774 1.00 74.69 245 TRP A O 1
ATOM 1992 N N . THR A 1 246 ? -26.945 4.358 32.267 1.00 83.62 246 THR A N 1
ATOM 1993 C CA . THR A 1 246 ? -28.044 3.414 32.030 1.00 83.62 246 THR A CA 1
ATOM 1994 C C . THR A 1 246 ? -29.387 3.958 32.526 1.00 83.62 246 THR A C 1
ATOM 1996 O O . THR A 1 246 ? -29.452 4.758 33.460 1.00 83.62 246 THR A O 1
ATOM 1999 N N . ASN A 1 247 ? -30.491 3.493 31.927 1.00 82.62 247 ASN A N 1
ATOM 2000 C CA . ASN A 1 247 ? -31.845 3.884 32.347 1.00 82.62 247 ASN A CA 1
ATOM 2001 C C . ASN A 1 247 ? -32.121 3.527 33.817 1.00 82.62 247 ASN A C 1
ATOM 2003 O O . ASN A 1 247 ? -32.790 4.284 34.514 1.00 82.62 247 ASN A O 1
ATOM 2007 N N . LEU A 1 248 ? -31.552 2.419 34.301 1.00 86.00 248 LEU A N 1
ATOM 2008 C CA . LEU A 1 248 ? -31.632 2.019 35.704 1.00 86.00 248 LEU A CA 1
ATOM 2009 C C . LEU A 1 248 ? -30.913 3.019 36.622 1.00 86.00 248 LEU A C 1
ATOM 2011 O O . LEU A 1 248 ? -31.480 3.434 37.627 1.00 86.00 248 LEU A O 1
ATOM 2015 N N . ALA A 1 249 ? -29.698 3.451 36.266 1.00 87.31 249 ALA A N 1
ATOM 2016 C CA . ALA A 1 249 ? -28.971 4.459 37.038 1.00 87.31 249 ALA A CA 1
ATOM 2017 C C . ALA A 1 249 ? -29.742 5.788 37.099 1.00 87.31 249 ALA A C 1
ATOM 2019 O O . ALA A 1 249 ? -29.876 6.371 38.172 1.00 87.31 249 ALA A O 1
ATOM 2020 N N . LYS A 1 250 ? -30.337 6.221 35.978 1.00 88.56 250 LYS A N 1
ATOM 2021 C CA . LYS A 1 250 ? -31.205 7.411 35.939 1.00 88.56 250 LYS A CA 1
ATOM 2022 C C . LYS A 1 250 ? -32.421 7.276 36.861 1.00 88.56 250 LYS A C 1
ATOM 2024 O O . LYS A 1 250 ? -32.748 8.229 37.562 1.00 88.56 250 LYS A O 1
ATOM 2029 N N . LEU A 1 251 ? -33.061 6.104 36.892 1.00 92.50 251 LEU A N 1
ATOM 2030 C CA . LEU A 1 251 ? -34.176 5.821 37.800 1.00 92.50 251 LEU A CA 1
ATOM 2031 C C . LEU A 1 251 ? -33.734 5.894 39.270 1.00 92.50 251 LEU A C 1
ATOM 2033 O O . LEU A 1 251 ? -34.411 6.514 40.084 1.00 92.50 251 LEU A O 1
ATOM 2037 N N . LEU A 1 252 ? -32.578 5.319 39.606 1.00 92.50 252 LEU A N 1
ATOM 2038 C CA . LEU A 1 252 ? -32.025 5.381 40.961 1.00 92.50 252 LEU A CA 1
ATOM 2039 C C . LEU A 1 252 ? -31.691 6.817 41.383 1.00 92.50 252 LEU A C 1
ATOM 2041 O O . LEU A 1 252 ? -32.001 7.201 42.509 1.00 92.50 252 LEU A O 1
ATOM 2045 N N . TYR A 1 253 ? -31.130 7.633 40.484 1.00 93.12 253 TYR A N 1
ATOM 2046 C CA . TYR A 1 253 ? -30.905 9.056 40.751 1.00 93.12 253 TYR A CA 1
ATOM 2047 C C . TYR A 1 253 ? -32.214 9.817 40.970 1.00 93.12 253 TYR A C 1
ATOM 2049 O O . TYR A 1 253 ? -32.288 10.637 41.883 1.00 93.12 253 TYR A O 1
ATOM 2057 N N . LEU A 1 254 ? -33.258 9.516 40.192 1.00 95.25 254 LEU A N 1
ATOM 2058 C CA . LEU A 1 254 ? -34.583 10.110 40.370 1.00 95.25 254 LEU A CA 1
ATOM 2059 C C . LEU A 1 254 ? -35.173 9.755 41.744 1.00 95.25 254 LEU A C 1
ATOM 2061 O O . LEU A 1 254 ? -35.642 10.635 42.461 1.00 95.25 254 LEU A O 1
ATOM 2065 N N . ILE A 1 255 ? -35.108 8.480 42.136 1.00 96.19 255 ILE A N 1
ATOM 2066 C CA . ILE A 1 255 ? -35.602 8.007 43.437 1.00 96.19 255 ILE A CA 1
ATOM 2067 C C . ILE A 1 255 ? -34.811 8.648 44.582 1.00 96.19 255 ILE A C 1
ATOM 2069 O O . ILE A 1 255 ? -35.409 9.112 45.551 1.00 96.19 255 ILE A O 1
ATOM 2073 N N . GLY A 1 256 ? -33.482 8.719 44.464 1.00 96.06 256 GLY A N 1
ATOM 2074 C CA . GLY A 1 256 ? -32.626 9.386 45.447 1.00 96.06 256 GLY A CA 1
ATOM 2075 C C . GLY A 1 256 ? -32.924 10.882 45.580 1.00 96.06 256 GLY A C 1
ATOM 2076 O O . GLY A 1 256 ? -32.967 11.408 46.688 1.00 96.06 256 GLY A O 1
ATOM 2077 N N . ALA A 1 257 ? -33.196 11.571 44.469 1.00 96.12 257 ALA A N 1
ATOM 2078 C CA . ALA A 1 257 ? -33.591 12.978 44.492 1.00 96.12 257 ALA A CA 1
ATOM 2079 C C . ALA A 1 257 ? -34.965 13.177 45.158 1.00 96.12 257 ALA A C 1
ATOM 2081 O O . ALA A 1 257 ? -35.126 14.072 45.987 1.00 96.12 257 ALA A O 1
ATOM 2082 N N . LEU A 1 258 ? -35.942 12.317 44.849 1.00 97.00 258 LEU A N 1
ATOM 2083 C CA . LEU A 1 258 ? -37.270 12.355 45.468 1.00 97.00 258 LEU A CA 1
ATOM 2084 C C . LEU A 1 258 ? -37.219 12.038 46.966 1.00 97.00 258 LEU A C 1
ATOM 2086 O O . LEU A 1 258 ? -37.911 12.690 47.746 1.00 97.00 258 LEU A O 1
ATOM 2090 N N . SER A 1 259 ? -36.384 11.086 47.391 1.00 95.81 259 SER A N 1
ATOM 2091 C CA . SER A 1 259 ? -36.222 10.764 48.811 1.00 95.81 259 SER A CA 1
ATOM 2092 C C . SER A 1 259 ? -35.545 11.902 49.576 1.00 95.81 259 SER A C 1
ATOM 2094 O O . SER A 1 259 ? -35.995 12.241 50.669 1.00 95.81 259 SER A O 1
ATOM 2096 N N . ALA A 1 260 ? -34.539 12.555 48.985 1.00 96.31 260 ALA A N 1
ATOM 2097 C CA . ALA A 1 260 ? -33.906 13.739 49.557 1.00 96.31 260 ALA A CA 1
ATOM 2098 C C . ALA A 1 260 ? -34.901 14.902 49.695 1.00 96.31 260 ALA A C 1
ATOM 2100 O O . ALA A 1 260 ? -34.971 15.528 50.752 1.00 96.31 260 ALA A O 1
ATOM 2101 N N . LEU A 1 261 ? -35.728 15.153 48.674 1.00 96.50 261 LEU A N 1
ATOM 2102 C CA . LEU A 1 261 ? -36.788 16.165 48.728 1.00 96.50 261 LEU A CA 1
ATOM 2103 C C . LEU A 1 261 ? -37.842 15.839 49.794 1.00 96.50 261 LEU A C 1
ATOM 2105 O O . LEU A 1 261 ? -38.207 16.713 50.579 1.00 96.50 261 LEU A O 1
ATOM 2109 N N . ALA A 1 262 ? -38.292 14.586 49.873 1.00 95.94 262 ALA A N 1
ATOM 2110 C CA . ALA A 1 262 ? -39.239 14.144 50.893 1.00 95.94 262 ALA A CA 1
ATOM 2111 C C . ALA A 1 262 ? -38.647 14.259 52.306 1.00 95.94 262 ALA A C 1
ATOM 2113 O O . ALA A 1 262 ? -39.336 14.674 53.238 1.00 95.94 262 ALA A O 1
ATOM 2114 N N . PHE A 1 263 ? -37.363 13.935 52.475 1.00 96.06 263 PHE A N 1
ATOM 2115 C CA . PHE A 1 263 ? -36.653 14.099 53.739 1.00 96.06 263 PHE A CA 1
ATOM 2116 C C . PHE A 1 263 ? -36.560 15.573 54.143 1.00 96.06 263 PHE A C 1
ATOM 2118 O O . PHE A 1 263 ? -36.919 15.911 55.271 1.00 96.06 263 PHE A O 1
ATOM 2125 N N . LEU A 1 264 ? -36.157 16.459 53.226 1.00 95.88 264 LEU A N 1
ATOM 2126 C CA . LEU A 1 264 ? -36.103 17.905 53.463 1.00 95.88 264 LEU A CA 1
ATOM 2127 C C . LEU A 1 264 ? -37.483 18.476 53.817 1.00 95.88 264 LEU A C 1
ATOM 2129 O O . LEU A 1 264 ? -37.602 19.248 54.768 1.00 95.88 264 LEU A O 1
ATOM 2133 N N . TYR A 1 265 ? -38.531 18.044 53.113 1.00 95.62 265 TYR A N 1
ATOM 2134 C CA . TYR A 1 265 ? -39.912 18.441 53.387 1.00 95.62 265 TYR A CA 1
ATOM 2135 C C . TYR A 1 265 ? -40.382 17.979 54.775 1.00 95.62 265 TYR A C 1
ATOM 2137 O O . TYR A 1 265 ? -40.890 18.776 55.566 1.00 95.62 265 TYR A O 1
ATOM 2145 N N . ASN A 1 266 ? -40.161 16.706 55.114 1.00 94.06 266 ASN A N 1
ATOM 2146 C CA . ASN A 1 266 ? -40.515 16.152 56.421 1.00 94.06 266 ASN A CA 1
ATOM 2147 C C . ASN A 1 266 ? -39.729 16.813 57.560 1.00 94.06 266 ASN A C 1
ATOM 2149 O O . ASN A 1 266 ? -40.272 17.037 58.643 1.00 94.06 266 ASN A O 1
ATOM 2153 N N . TYR A 1 267 ? -38.460 17.138 57.323 1.00 93.94 267 TYR A N 1
ATOM 2154 C CA . TYR A 1 267 ? -37.620 17.840 58.283 1.00 93.94 267 TYR A CA 1
ATOM 2155 C C . TYR A 1 267 ? -38.122 19.269 58.539 1.00 93.94 267 TYR A C 1
ATOM 2157 O O . TYR A 1 267 ? -38.229 19.673 59.698 1.00 93.94 267 TYR A O 1
ATOM 2165 N N . ASP A 1 268 ? -38.509 20.013 57.496 1.00 93.19 268 ASP A N 1
ATOM 2166 C CA . ASP A 1 268 ? -39.097 21.349 57.660 1.00 93.19 268 ASP A CA 1
ATOM 2167 C C . ASP A 1 268 ? -40.440 21.293 58.401 1.00 93.19 268 ASP A C 1
ATOM 2169 O O . ASP A 1 268 ? -40.647 22.027 59.367 1.00 93.19 268 ASP A O 1
ATOM 2173 N N . GLN A 1 269 ? -41.318 20.352 58.039 1.00 89.44 269 GLN A N 1
ATOM 2174 C CA . GLN A 1 269 ? -42.596 20.145 58.728 1.00 89.44 269 GLN A CA 1
ATOM 2175 C C . GLN A 1 269 ? -42.414 19.820 60.217 1.00 89.44 269 GLN A C 1
ATOM 2177 O O . GLN A 1 269 ? -43.112 20.381 61.065 1.00 89.44 269 GLN A O 1
ATOM 2182 N N . ARG A 1 270 ? -41.441 18.968 60.572 1.00 90.00 270 ARG A N 1
ATOM 2183 C CA . ARG A 1 270 ? -41.094 18.701 61.979 1.00 90.00 270 ARG A CA 1
ATOM 2184 C C . ARG A 1 270 ? -40.607 19.964 62.688 1.00 90.00 270 ARG A C 1
ATOM 2186 O O . ARG A 1 270 ? -41.059 20.236 63.795 1.00 90.00 270 ARG A O 1
ATOM 2193 N N . ARG A 1 271 ? -39.751 20.773 62.051 1.00 88.31 271 ARG A N 1
ATOM 2194 C CA . ARG A 1 271 ? -39.292 22.049 62.628 1.00 88.31 271 ARG A CA 1
ATOM 2195 C C . ARG A 1 271 ? -40.423 23.058 62.815 1.00 88.31 271 ARG A C 1
ATOM 2197 O O . ARG A 1 271 ? -40.380 23.818 63.780 1.00 88.31 271 ARG A O 1
ATOM 2204 N N . ARG A 1 272 ? -41.416 23.086 61.922 1.00 89.25 272 ARG A N 1
ATOM 2205 C CA . ARG A 1 272 ? -42.615 23.927 62.073 1.00 89.25 272 ARG A CA 1
ATOM 2206 C C . ARG A 1 272 ? -43.480 23.465 63.246 1.00 89.25 272 ARG A C 1
ATOM 2208 O O . ARG A 1 272 ? -43.858 24.301 64.057 1.00 89.25 272 ARG A O 1
ATOM 2215 N N . LYS A 1 273 ? -43.724 22.154 63.381 1.00 88.94 273 LYS A N 1
ATOM 2216 C CA . LYS A 1 273 ? -44.473 21.588 64.520 1.00 88.94 273 LYS A CA 1
ATOM 2217 C C . LYS A 1 273 ? -43.796 21.876 65.858 1.00 88.94 273 LYS A C 1
ATOM 2219 O O . LYS A 1 273 ? -44.435 22.431 66.737 1.00 88.94 273 LYS A O 1
ATOM 2224 N N . ILE A 1 274 ? -42.491 21.614 65.965 1.00 87.06 274 ILE A N 1
ATOM 2225 C CA . ILE A 1 274 ? -41.720 21.897 67.188 1.00 87.06 274 ILE A CA 1
ATOM 2226 C C . ILE A 1 274 ? -41.800 23.387 67.555 1.00 87.06 274 ILE A C 1
ATOM 2228 O O . ILE A 1 274 ? -42.001 23.715 68.718 1.00 87.06 274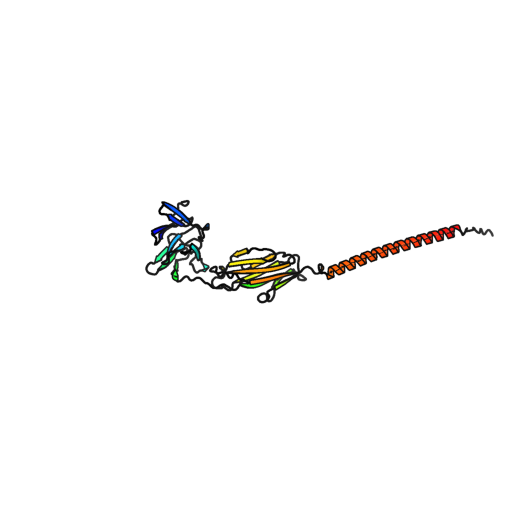 ILE A O 1
ATOM 2232 N N . ARG A 1 275 ? -41.693 24.303 66.580 1.00 85.69 275 ARG A N 1
ATOM 2233 C CA . ARG A 1 275 ? -41.844 25.747 66.837 1.00 85.69 275 ARG A CA 1
ATOM 2234 C C . ARG A 1 275 ? -43.237 26.113 67.360 1.00 85.69 275 ARG A C 1
ATOM 2236 O O . ARG A 1 275 ? -43.327 26.904 68.293 1.00 85.69 275 ARG A O 1
ATOM 2243 N N . ALA A 1 276 ? -44.294 25.532 66.793 1.00 85.44 276 ALA A N 1
ATOM 2244 C CA . ALA A 1 276 ? -45.665 25.761 67.246 1.00 85.44 276 ALA A CA 1
ATOM 2245 C C . ALA A 1 276 ? -45.922 25.197 68.658 1.00 85.44 276 ALA A C 1
ATOM 2247 O O . ALA A 1 276 ? -46.576 25.850 69.469 1.00 85.44 276 ALA A O 1
ATOM 2248 N N . ASP A 1 277 ? -45.371 24.022 68.977 1.00 87.12 277 ASP A N 1
ATOM 2249 C CA . ASP A 1 277 ? -45.487 23.416 70.310 1.00 87.12 277 ASP A CA 1
ATOM 2250 C C . ASP A 1 277 ? -44.738 24.241 71.371 1.00 87.12 277 ASP A C 1
ATOM 2252 O O . ASP A 1 277 ? -45.264 24.467 72.459 1.00 87.12 277 ASP A O 1
ATOM 2256 N N . VAL A 1 278 ? -43.552 24.769 71.040 1.00 84.69 278 VAL A N 1
ATOM 2257 C CA . VAL A 1 278 ? -42.802 25.683 71.921 1.00 84.69 278 VAL A CA 1
ATOM 2258 C C . VAL A 1 278 ? -43.576 26.981 72.172 1.00 84.69 278 VAL A C 1
ATOM 2260 O O . VAL A 1 278 ? -43.653 27.418 73.317 1.00 84.69 278 VAL A O 1
ATOM 2263 N N . GLN A 1 279 ? -44.191 27.577 71.144 1.00 84.69 279 GLN A N 1
ATOM 2264 C CA . GLN A 1 279 ? -45.021 28.779 71.310 1.00 84.69 279 GLN A CA 1
ATOM 2265 C C . GLN A 1 279 ? -46.232 28.523 72.217 1.00 84.69 279 GLN A C 1
ATOM 2267 O O . GLN A 1 279 ? -46.488 29.309 73.123 1.00 84.69 279 GLN A O 1
ATOM 2272 N N . ARG A 1 280 ? -46.929 27.391 72.052 1.00 80.75 280 ARG A N 1
ATOM 2273 C CA . ARG A 1 280 ? -48.038 27.000 72.942 1.00 80.75 280 ARG A CA 1
ATOM 2274 C C . ARG A 1 280 ? -47.601 26.796 74.388 1.00 80.75 280 ARG A C 1
ATOM 2276 O O . ARG A 1 280 ? -48.333 27.173 75.297 1.00 80.75 280 ARG A O 1
ATOM 2283 N N . LEU A 1 281 ? -46.435 26.190 74.614 1.00 80.75 281 LEU A N 1
ATOM 2284 C CA . LEU A 1 281 ? -45.888 26.022 75.963 1.00 80.75 281 LEU A CA 1
ATOM 2285 C C . LEU A 1 281 ? -45.552 27.375 76.598 1.00 80.75 281 LEU A C 1
ATOM 2287 O O . LEU A 1 281 ? -45.892 27.596 77.754 1.00 80.75 281 LEU A O 1
ATOM 2291 N N . GLN A 1 282 ? -44.975 28.304 75.830 1.00 82.88 282 GLN A N 1
ATOM 2292 C CA . GLN A 1 282 ? -44.732 29.674 76.289 1.00 82.88 282 GLN A CA 1
ATOM 2293 C C . GLN A 1 282 ? -46.035 30.422 76.606 1.00 82.88 282 GLN A C 1
ATOM 2295 O O . GLN A 1 282 ? -46.103 31.117 77.615 1.00 82.88 282 GLN A O 1
ATOM 2300 N N . GLU A 1 283 ? -47.085 30.259 75.797 1.00 81.38 283 GLU A N 1
ATOM 2301 C CA . GLU A 1 283 ? -48.414 30.820 76.077 1.00 81.38 283 GLU A CA 1
ATOM 2302 C C . GLU A 1 283 ? -49.047 30.210 77.337 1.00 81.38 283 GLU A C 1
ATOM 2304 O O . GLU A 1 283 ? -49.616 30.941 78.145 1.00 81.38 283 GLU A O 1
ATOM 2309 N N . LEU A 1 284 ? -48.919 28.896 77.548 1.00 77.44 284 LEU A N 1
ATOM 2310 C CA . LEU A 1 284 ? -49.392 28.198 78.750 1.00 77.44 284 LEU A CA 1
ATOM 2311 C C . LEU A 1 284 ? -48.643 28.637 80.014 1.00 77.44 284 LEU A C 1
ATOM 2313 O O . LEU A 1 284 ? -49.274 28.831 81.053 1.00 77.44 284 LEU A O 1
ATOM 2317 N N . ASP A 1 285 ? -47.326 28.823 79.942 1.00 76.06 285 ASP A N 1
ATOM 2318 C CA . ASP A 1 285 ? -46.522 29.333 81.058 1.00 76.06 285 ASP A CA 1
ATOM 2319 C C . ASP A 1 285 ? -46.809 30.814 81.335 1.00 76.06 285 ASP A C 1
ATOM 2321 O O . ASP A 1 285 ? -46.953 31.212 82.495 1.00 76.06 285 ASP A O 1
ATOM 2325 N N . ALA A 1 286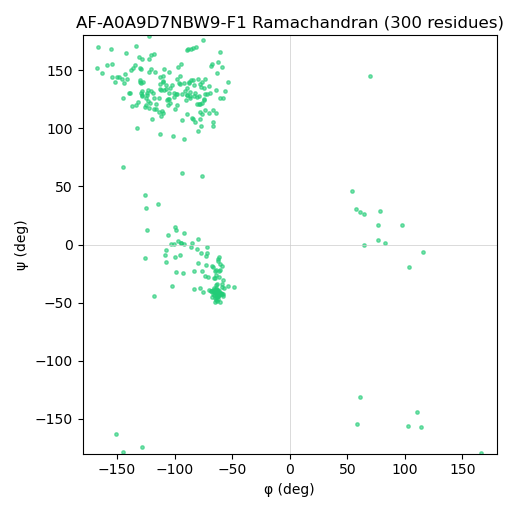 ? -46.994 31.631 80.293 1.00 75.56 286 ALA A N 1
ATOM 2326 C CA . ALA A 1 286 ? -47.430 33.019 80.436 1.00 75.56 286 ALA A CA 1
ATOM 2327 C C . ALA A 1 286 ? -48.842 33.108 81.041 1.00 75.56 286 ALA A C 1
ATOM 2329 O O . ALA A 1 286 ? -49.096 33.951 81.901 1.00 75.56 286 ALA A O 1
ATOM 2330 N N . PHE A 1 287 ? -49.751 32.209 80.653 1.00 74.50 287 PHE A N 1
ATOM 2331 C CA . PHE A 1 287 ? -51.085 32.089 81.237 1.00 74.50 287 PHE A CA 1
ATOM 2332 C C . PHE A 1 287 ? -51.009 31.667 82.713 1.00 74.50 287 PHE A C 1
ATOM 2334 O O . PHE A 1 287 ? -51.577 32.342 83.567 1.00 74.50 287 PHE A O 1
ATOM 2341 N N . LYS A 1 288 ? -50.243 30.623 83.060 1.00 66.50 288 LYS A N 1
ATOM 2342 C CA . LYS A 1 288 ? -50.049 30.186 84.458 1.00 66.50 288 LYS A CA 1
ATOM 2343 C C . LYS A 1 288 ? -49.481 31.293 85.347 1.00 66.50 288 LYS A C 1
ATOM 2345 O O . LYS A 1 288 ? -49.998 31.514 86.438 1.00 66.50 288 LYS A O 1
ATOM 2350 N N . THR A 1 289 ? -48.475 32.021 84.866 1.00 65.44 289 THR A N 1
ATOM 2351 C CA . THR A 1 289 ? -47.853 33.137 85.603 1.00 65.44 289 THR A CA 1
ATOM 2352 C C . THR A 1 289 ? -48.821 34.309 85.811 1.00 65.44 289 THR A C 1
ATOM 2354 O O . THR A 1 289 ? -48.725 35.024 86.802 1.00 65.44 289 THR A O 1
ATOM 2357 N N . ARG A 1 290 ? -49.790 34.502 84.905 1.00 63.22 290 ARG A N 1
ATOM 2358 C CA . ARG A 1 290 ? -50.789 35.580 84.990 1.00 63.22 290 ARG A CA 1
ATOM 2359 C C . ARG A 1 290 ? -51.982 35.250 85.898 1.00 63.22 290 ARG A C 1
ATOM 2361 O O . ARG A 1 290 ? -52.632 36.176 86.373 1.00 63.22 290 ARG A O 1
ATOM 2368 N N . PHE A 1 291 ? -52.266 33.968 86.144 1.00 59.94 291 PHE A N 1
ATOM 2369 C CA . PHE A 1 291 ? -53.417 33.507 86.942 1.00 59.94 291 PHE A CA 1
ATOM 2370 C C . PHE A 1 291 ? -53.062 32.941 88.331 1.00 59.94 291 PHE A C 1
ATOM 2372 O O . PHE A 1 291 ? -53.967 32.731 89.135 1.00 59.94 291 PHE A O 1
ATOM 2379 N N . LEU A 1 292 ? -51.781 32.729 88.653 1.00 52.97 292 LEU A N 1
ATOM 2380 C CA . LEU A 1 292 ? -51.321 32.338 89.993 1.00 52.97 292 LEU A CA 1
ATOM 2381 C C . LEU A 1 292 ? -50.493 33.472 90.626 1.00 52.97 292 LEU A C 1
ATOM 2383 O O . LEU A 1 292 ? -49.287 33.540 90.385 1.00 52.97 292 LEU A O 1
ATOM 2387 N N . PRO A 1 293 ? -51.077 34.366 91.446 1.00 48.44 293 PRO A N 1
ATOM 2388 C CA . PRO A 1 293 ? -50.276 35.293 92.227 1.00 48.44 293 PRO A CA 1
ATOM 2389 C C . PRO A 1 293 ? -49.607 34.522 93.368 1.00 48.44 293 PRO A C 1
ATOM 2391 O O . PRO A 1 293 ? -50.268 33.983 94.256 1.00 48.44 293 PRO A O 1
ATOM 2394 N N . ILE A 1 294 ? -48.277 34.464 93.338 1.00 52.47 294 ILE A N 1
ATOM 2395 C CA . ILE A 1 294 ? -47.459 33.983 94.452 1.00 52.47 294 ILE A CA 1
ATOM 2396 C C . ILE A 1 294 ? -47.635 34.987 95.597 1.00 52.47 294 ILE A C 1
ATOM 2398 O O . ILE A 1 294 ? -47.108 36.096 95.546 1.00 52.47 294 ILE A O 1
ATOM 2402 N N . SER A 1 295 ? -48.402 34.609 96.618 1.00 40.84 295 SER A N 1
ATOM 2403 C CA . SER A 1 295 ? -48.478 35.352 97.876 1.00 40.84 295 SER A CA 1
ATOM 2404 C C . SER A 1 295 ? -47.236 35.012 98.712 1.00 40.84 295 SER A C 1
ATOM 2406 O O . SER A 1 295 ? -47.035 33.832 99.008 1.00 40.84 295 SER A O 1
ATOM 2408 N N . PRO A 1 296 ? -46.384 35.974 99.109 1.00 45.28 296 PRO A N 1
ATOM 2409 C CA . PRO A 1 296 ? -45.265 35.674 99.990 1.00 45.28 296 PRO A CA 1
ATOM 2410 C C . PRO A 1 296 ? -45.782 35.495 101.424 1.00 45.28 296 PRO A C 1
ATOM 2412 O O . PRO A 1 296 ? -46.253 36.439 102.056 1.00 45.28 296 PRO A O 1
ATOM 2415 N N . MET A 1 297 ? -45.713 34.267 101.943 1.00 40.62 297 MET A N 1
ATOM 2416 C CA . MET A 1 297 ? -45.907 33.982 103.366 1.00 40.62 297 MET A CA 1
ATOM 2417 C C . MET A 1 297 ? -44.604 34.323 104.101 1.00 40.62 297 MET A C 1
ATOM 2419 O O . MET A 1 297 ? -43.659 33.537 104.115 1.00 40.62 297 MET A O 1
ATOM 2423 N N . ASN A 1 298 ? -44.550 35.514 104.697 1.00 44.06 298 ASN A N 1
ATOM 2424 C CA . ASN A 1 298 ? -43.587 35.818 105.751 1.00 44.06 298 ASN A CA 1
ATOM 2425 C C . ASN A 1 298 ? -43.934 34.963 106.977 1.00 44.06 298 ASN A C 1
ATOM 2427 O O . ASN A 1 298 ? -44.987 35.168 107.577 1.00 44.06 298 ASN A O 1
ATOM 2431 N N . PHE A 1 299 ? -43.047 34.049 107.371 1.00 45.44 299 PHE A N 1
ATOM 2432 C CA . PHE A 1 299 ? -43.043 33.518 108.732 1.00 45.44 299 PHE A CA 1
ATOM 2433 C C . PHE A 1 299 ? -41.991 34.260 109.551 1.00 45.44 299 PHE A C 1
ATOM 2435 O O . PHE A 1 299 ? -40.811 34.306 109.213 1.00 45.44 299 PHE A O 1
ATOM 2442 N N . VAL A 1 300 ? -42.491 34.887 110.608 1.00 44.03 300 VAL A N 1
ATOM 2443 C CA . VAL A 1 300 ? -41.798 35.692 111.604 1.00 44.03 300 VAL A CA 1
ATOM 2444 C C . VAL A 1 300 ? -41.802 34.907 112.920 1.00 44.03 300 VAL A C 1
ATOM 2446 O O . VAL A 1 300 ? -42.839 34.350 113.274 1.00 44.03 300 VAL A O 1
ATOM 2449 N N . HIS A 1 301 ? -40.671 34.979 113.636 1.00 40.66 301 HIS A N 1
ATOM 2450 C CA . HIS A 1 301 ? -40.458 34.669 115.063 1.00 40.66 301 HIS A CA 1
ATOM 2451 C C . HIS A 1 301 ? -40.538 33.186 115.495 1.00 40.66 301 HIS A C 1
ATOM 2453 O O . HIS A 1 301 ? -41.311 32.412 114.949 1.00 40.66 301 HIS A O 1
ATOM 2459 N N . HIS A 1 302 ? -39.761 32.701 116.468 1.00 43.88 302 HIS A N 1
ATOM 2460 C CA . HIS A 1 302 ? -38.907 33.322 117.488 1.00 43.88 302 HIS A CA 1
ATOM 2461 C C . HIS A 1 302 ? -37.796 32.341 117.881 1.00 43.88 302 HIS A C 1
ATOM 2463 O O . HIS A 1 302 ? -38.040 31.119 117.768 1.00 43.88 302 HIS A O 1
#

Mean predicted aligned error: 10.84 Å

Foldseek 3Di:
DPFPDWLDWDQFPVRWIWTQGQQAIWIQDPVRDTDGDHVVNPDVHRHWQDWDAFPQRWIWTQGLQAIWIQDPVRHIDHDAVLNPDQHRAFHGPQWDQDPVPRKIWTHGDRGIDIDRPVVDDFDQDAFAKFFPWKWWWDDDPPDIDIDIDPPRRPAQEDEAEQDPWIKIKIFMATPADSRLQQKWKWKDKAPPDDDIDTPGSDRMDMDTRDDAAKIKIFMKIGHSSRNIDPVGGIHIYGHHYDPCPDPVVVVVVVVVVVVVVVVVVVVVVVVVVVVVVVVVVVVVVVVVPVPDDPDDDDDDDD

pLDDT: mean 87.52, std 11.99, range [40.62, 97.88]

Solvent-accessible surface area (backbone atoms only — not comparable to full-atom values): 16856 Å² total; per-residue (Å²): 130,97,69,94,57,76,48,36,79,40,72,47,100,82,75,43,46,35,35,24,18,70,76,11,39,32,37,53,42,97,88,75,47,71,53,75,47,31,37,94,75,55,44,90,47,27,40,29,24,34,69,48,72,48,100,83,62,30,38,39,30,36,16,69,64,14,39,34,39,37,39,86,86,73,48,64,44,80,41,30,46,88,75,70,41,58,41,30,43,49,37,72,68,34,57,49,72,40,84,90,78,58,30,40,37,42,30,31,86,63,48,69,36,74,49,47,71,87,74,68,76,82,62,83,62,57,24,57,48,45,50,76,47,39,38,31,51,42,85,48,99,88,55,72,43,80,40,74,55,86,61,51,76,77,47,54,60,50,80,42,77,59,51,98,69,31,37,40,38,42,32,43,45,52,68,38,80,92,35,56,84,49,20,34,28,33,38,30,43,38,84,83,45,91,62,76,45,77,46,48,60,51,48,66,50,75,46,72,58,71,66,74,43,68,31,38,42,35,39,32,33,17,19,51,74,68,29,63,21,85,83,42,35,65,38,35,43,31,31,37,72,53,73,77,75,34,73,67,42,52,49,51,50,50,52,52,51,51,50,52,50,52,49,54,52,52,50,50,52,51,54,52,50,54,51,53,52,51,51,51,51,51,51,51,50,53,48,50,62,74,73,53,82,83,75,85,81,82,86,77,88,133

Nearest PDB structures (foldseek):
  4a2l-assembly1_A  TM=8.844E-01  e=6.456E-23  Bacteroides thetaiotaomicron VPI-5482
  4a2l-assembly1_B  TM=8.789E-01  e=2.036E-22  Bacteroides thetaiotaomicron VPI-5482
  4a2l-assembly3_E  TM=8.865E-01  e=2.644E-22  Bacteroides thetaiotaomicron VPI-5482
  4a2m-assembly2_D  TM=7.986E-01  e=4.480E-23  Bacteroides thetaiotaomicron VPI-5482
  4a2m-assembly1_B  TM=7.856E-01  e=2.145E-22  Bacteroides thetaiotaomicron VPI-5482